Protein AF-A0A9X4PBG0-F1 (afdb_monomer_lite)

Secondary structure (DSSP, 8-state):
----------------------S---HHHHHHHHHHHHHTS----SSHHHHHHHHHHHHHHHHHHHHHHHHHHHHHTT-SS-HHHHHHHHHHHHHHHHHHHHHHHHHHHHHHHHHHHHHHHHHHHHHHHHHHH--SHHHHHHHHHHS-HHHHHHHHHHHTTT--SHHHHHHHHHHHHHHHHHHHHHHHHHHHHHHHTS-GGGGGG-TTHHHHHHS-S-HHHHHHHHHHHHHHHHHHHHHHHHHHHHHHHHHHHHHHHHHHHHHHHHHHSSSS--------------------------------------S-HHHHHHHHHHHHHT--TT-------

Radius of gyration: 52.55 Å; chains: 1; bounding box: 142×55×164 Å

pLDDT: mean 78.16, std 20.44, range [27.33, 98.38]

Sequence (337 aa):
MLWQGVKMNTHFELILNTESKVVACNILDFEYQADTYLAGLTQTFETDEDFIQAKEEIKTLQELESRTKQAIDNVLNGNKEITDLIETAKEIAERFRQARLSREKLVKNKEAEVKQAIIETVIAEIMDVRYKSCSENTISLALEMNIPKSSIAQRIQTASKNKRTLDGLQKAVNAEKTLILAEISQEIARLQSRLTLIPLSHKHLFNDEVRLIASQDDIEQIIAERVEAEKQRELEIKTKAEQEAREKAEREAQLKAEIEAKTNAQANTNAQAHAVTPEPQANQTAVQSENQSSEHHQPVFNFMLQIPFTGTVEQARAYFAPVKALNYQGIRLTKLN

Structure (mmCIF, N/CA/C/O backbone):
data_AF-A0A9X4PBG0-F1
#
_entry.id   AF-A0A9X4PBG0-F1
#
loop_
_atom_site.group_PDB
_atom_site.id
_atom_site.type_symbol
_atom_site.label_atom_id
_atom_site.label_alt_id
_atom_site.label_comp_id
_atom_site.label_asym_id
_atom_site.label_entity_id
_atom_site.label_seq_id
_atom_site.pdbx_PDB_ins_code
_atom_site.Cartn_x
_atom_site.Cartn_y
_atom_site.Cartn_z
_atom_site.occupancy
_atom_site.B_iso_or_equiv
_atom_site.auth_seq_id
_atom_site.auth_comp_id
_atom_site.auth_asym_id
_atom_site.auth_atom_id
_atom_site.pdbx_PDB_model_num
ATOM 1 N N . MET A 1 1 ? 101.331 22.559 -63.489 1.00 39.44 1 MET A N 1
ATOM 2 C CA . MET A 1 1 ? 100.509 23.590 -62.818 1.00 39.44 1 MET A CA 1
ATOM 3 C C . MET A 1 1 ? 99.174 22.938 -62.495 1.00 39.44 1 MET A C 1
ATOM 5 O O . MET A 1 1 ? 98.547 22.454 -63.419 1.00 39.44 1 MET A O 1
ATOM 9 N N . LEU A 1 2 ? 98.906 22.539 -61.251 1.00 44.47 2 LEU A N 1
ATOM 10 C CA . LEU A 1 2 ? 98.542 23.352 -60.080 1.00 44.47 2 LEU A CA 1
ATOM 11 C C . LEU A 1 2 ? 97.133 23.969 -60.174 1.00 44.47 2 LEU A C 1
ATOM 13 O O . LEU A 1 2 ? 96.906 24.830 -61.013 1.00 44.47 2 LEU A O 1
ATOM 17 N N . TRP A 1 3 ? 96.328 23.570 -59.173 1.00 43.16 3 TRP A N 1
ATOM 18 C CA . TRP A 1 3 ? 95.206 24.268 -58.520 1.00 43.16 3 TRP A CA 1
ATOM 19 C C . TRP A 1 3 ? 93.828 24.201 -59.192 1.00 43.16 3 TRP A C 1
ATOM 21 O O . TRP A 1 3 ? 93.713 24.389 -60.389 1.00 43.16 3 TRP A O 1
ATOM 31 N N . GLN A 1 4 ? 92.718 23.989 -58.483 1.00 44.06 4 GLN A N 1
ATOM 32 C CA . GLN A 1 4 ? 92.438 23.588 -57.098 1.00 44.06 4 GLN A CA 1
ATOM 33 C C . GLN A 1 4 ? 90.938 23.230 -57.033 1.00 44.06 4 GLN A C 1
ATOM 35 O O . GLN A 1 4 ? 90.171 23.662 -57.887 1.00 44.06 4 GLN A O 1
ATOM 40 N N . GLY A 1 5 ? 90.532 22.420 -56.053 1.00 48.97 5 GLY A N 1
ATOM 41 C CA . GLY A 1 5 ? 89.157 21.929 -55.925 1.00 48.97 5 GLY A CA 1
ATOM 42 C C . GLY A 1 5 ? 88.132 22.959 -55.447 1.00 48.97 5 GLY A C 1
ATOM 43 O O . GLY A 1 5 ? 88.444 24.128 -55.276 1.00 48.97 5 GLY A O 1
ATOM 44 N N . VAL A 1 6 ? 86.914 22.475 -55.186 1.00 42.81 6 VAL A N 1
ATOM 45 C CA . VAL A 1 6 ? 86.160 22.614 -53.923 1.00 42.81 6 VAL A CA 1
ATOM 46 C C . VAL A 1 6 ? 84.861 21.796 -54.044 1.00 42.81 6 VAL A C 1
ATOM 48 O O . VAL A 1 6 ? 84.307 21.605 -55.122 1.00 42.81 6 VAL A O 1
ATOM 51 N N . LYS A 1 7 ? 84.464 21.232 -52.902 1.00 44.28 7 LYS A N 1
ATOM 52 C CA . LYS A 1 7 ? 83.363 20.299 -52.637 1.00 44.28 7 LYS A CA 1
ATOM 53 C C . LYS A 1 7 ? 81.966 20.800 -53.042 1.00 44.28 7 LYS A C 1
ATOM 55 O O . LYS A 1 7 ? 81.649 21.964 -52.843 1.00 44.28 7 LYS A O 1
ATOM 60 N N . MET A 1 8 ? 81.154 19.824 -53.470 1.00 47.41 8 MET A N 1
ATOM 61 C CA . MET A 1 8 ? 79.719 19.583 -53.216 1.00 47.41 8 MET A CA 1
ATOM 62 C C . MET A 1 8 ? 78.844 20.760 -52.759 1.00 47.41 8 MET A C 1
ATOM 64 O O . MET A 1 8 ? 79.054 21.296 -51.676 1.00 47.41 8 MET A O 1
ATOM 68 N N . ASN A 1 9 ? 77.713 20.956 -53.446 1.00 38.31 9 ASN A N 1
ATOM 69 C CA . ASN A 1 9 ? 76.445 21.014 -52.719 1.00 38.31 9 ASN A CA 1
ATOM 70 C C . ASN A 1 9 ? 75.299 20.438 -53.560 1.00 38.31 9 ASN A C 1
ATOM 72 O O . ASN A 1 9 ? 74.795 21.053 -54.497 1.00 38.31 9 ASN A O 1
ATOM 76 N N . THR A 1 10 ? 74.921 19.211 -53.221 1.00 50.38 10 THR A N 1
ATOM 77 C CA . THR A 1 10 ? 73.699 18.553 -53.665 1.00 50.38 10 THR A CA 1
ATOM 78 C C . THR A 1 10 ? 72.533 19.234 -52.952 1.00 50.38 10 THR A C 1
ATOM 80 O O . THR A 1 10 ? 72.318 18.989 -51.772 1.00 50.38 10 THR A O 1
ATOM 83 N N . HIS A 1 11 ? 71.781 20.083 -53.643 1.00 37.44 11 HIS A N 1
ATOM 84 C CA . HIS A 1 11 ? 70.458 20.499 -53.180 1.00 37.44 11 HIS A CA 1
ATOM 85 C C . HIS A 1 11 ? 69.418 20.007 -54.183 1.00 37.44 11 HIS A C 1
ATOM 87 O O . HIS A 1 11 ? 69.009 20.723 -55.089 1.00 37.44 11 HIS A O 1
ATOM 93 N N . PHE A 1 12 ? 69.013 18.749 -54.015 1.00 33.72 12 PHE A N 1
ATOM 94 C CA . PHE A 1 12 ? 67.682 18.311 -54.413 1.00 33.72 12 PHE A CA 1
ATOM 95 C C . PHE A 1 12 ? 66.860 18.270 -53.126 1.00 33.72 12 PHE A C 1
ATOM 97 O O . PHE A 1 12 ? 67.004 17.342 -52.332 1.00 33.72 12 PHE A O 1
ATOM 104 N N . GLU A 1 13 ? 66.058 19.301 -52.872 1.00 40.44 13 GLU A N 1
ATOM 105 C CA . GLU A 1 13 ? 64.990 19.188 -51.881 1.00 40.44 13 GLU A CA 1
ATOM 106 C C . GLU A 1 13 ? 63.868 18.348 -52.490 1.00 40.44 13 GLU A C 1
ATOM 108 O O . GLU A 1 13 ? 63.279 18.706 -53.510 1.00 40.44 13 GLU A O 1
ATOM 113 N N . LEU A 1 14 ? 63.578 17.211 -51.863 1.00 35.47 14 LEU A N 1
ATOM 114 C CA . LEU A 1 14 ? 62.329 16.501 -52.079 1.00 35.47 14 LEU A CA 1
ATOM 115 C C . LEU A 1 14 ? 61.244 17.251 -51.300 1.00 35.47 14 LEU A C 1
ATOM 117 O O . LEU A 1 14 ? 61.092 17.057 -50.096 1.00 35.47 14 LEU A O 1
ATOM 121 N N . ILE A 1 15 ? 60.498 18.109 -51.991 1.00 47.69 15 ILE A N 1
ATOM 122 C CA . ILE A 1 15 ? 59.269 18.691 -51.450 1.00 47.69 15 ILE A CA 1
ATOM 123 C C . ILE A 1 15 ? 58.143 17.692 -51.721 1.00 47.69 15 ILE A C 1
ATOM 125 O O . ILE A 1 15 ? 57.687 17.543 -52.854 1.00 47.69 15 ILE A O 1
ATOM 129 N N . LEU A 1 16 ? 57.712 16.980 -50.680 1.00 34.16 16 LEU A N 1
ATOM 130 C CA . LEU A 1 16 ? 56.469 16.212 -50.698 1.00 34.16 16 LEU A CA 1
ATOM 131 C C . LEU A 1 16 ? 55.343 17.116 -50.195 1.00 34.16 16 LEU A C 1
ATOM 133 O O . LEU A 1 16 ? 55.194 17.298 -48.991 1.00 34.16 16 LEU A O 1
ATOM 137 N N . ASN A 1 17 ? 54.544 17.658 -51.116 1.00 38.97 17 ASN A N 1
ATOM 138 C CA . ASN A 1 17 ? 53.241 18.231 -50.785 1.00 38.97 17 ASN A CA 1
ATOM 139 C C . ASN A 1 17 ? 52.183 17.135 -50.919 1.00 38.97 17 ASN A C 1
ATOM 141 O O . ASN A 1 17 ? 51.912 16.655 -52.020 1.00 38.97 17 ASN A O 1
ATOM 145 N N . THR A 1 18 ? 51.584 16.737 -49.801 1.00 46.59 18 THR A N 1
ATOM 146 C CA . THR A 1 18 ? 50.382 15.901 -49.793 1.00 46.59 18 THR A CA 1
ATOM 147 C C . THR A 1 18 ? 49.172 16.803 -49.595 1.00 46.59 18 THR A C 1
ATOM 149 O O . THR A 1 18 ? 48.981 17.325 -48.503 1.00 46.59 18 THR A O 1
ATOM 152 N N . GLU A 1 19 ? 48.351 16.991 -50.631 1.00 48.62 19 GLU A N 1
ATOM 153 C CA . GLU A 1 19 ? 47.019 17.580 -50.460 1.00 48.62 19 GLU A CA 1
ATOM 154 C C . GLU A 1 19 ? 46.051 16.504 -49.973 1.00 48.62 19 GLU A C 1
ATOM 156 O O . GLU A 1 19 ? 45.614 15.616 -50.710 1.00 48.62 19 GLU A O 1
ATOM 161 N N . SER A 1 20 ? 45.703 16.600 -48.703 1.00 54.91 20 SER A N 1
ATOM 162 C CA . SER A 1 20 ? 44.749 15.723 -48.046 1.00 54.91 20 SER A CA 1
ATOM 163 C C . SER A 1 20 ? 43.343 16.262 -48.274 1.00 54.91 20 SER A C 1
ATOM 165 O O . SER A 1 20 ? 42.759 16.927 -47.423 1.00 54.91 20 SER A O 1
ATOM 167 N N . LYS A 1 21 ? 42.804 16.045 -49.474 1.00 53.34 21 LYS A N 1
ATOM 168 C CA . LYS A 1 21 ? 41.500 16.592 -49.857 1.00 53.34 21 LYS A CA 1
ATOM 169 C C . LYS A 1 21 ? 40.364 15.816 -49.186 1.00 53.34 21 LYS A C 1
ATOM 171 O O . LYS A 1 21 ? 40.208 14.616 -49.407 1.00 53.34 21 LYS A O 1
ATOM 176 N N . VAL A 1 22 ? 39.521 16.512 -48.424 1.00 55.97 22 VAL A N 1
ATOM 177 C CA . VAL A 1 22 ? 38.227 15.982 -47.970 1.00 55.97 22 VAL A CA 1
ATOM 178 C C . VAL A 1 22 ? 37.377 15.679 -49.208 1.00 55.97 22 VAL A C 1
ATOM 180 O O . VAL A 1 22 ? 36.972 16.587 -49.931 1.00 55.97 22 VAL A O 1
ATOM 183 N N . VAL A 1 23 ? 37.156 14.393 -49.491 1.00 57.81 23 VAL A N 1
ATOM 184 C CA . VAL A 1 23 ? 36.468 13.938 -50.714 1.00 57.81 23 VAL A CA 1
ATOM 185 C C . VAL A 1 23 ? 34.966 14.264 -50.672 1.00 57.81 23 VAL A C 1
ATOM 187 O O . VAL A 1 23 ? 34.388 14.584 -51.706 1.00 57.81 23 VAL A O 1
ATOM 190 N N . ALA A 1 24 ? 34.352 14.242 -49.483 1.00 59.31 24 ALA A N 1
ATOM 191 C CA . ALA A 1 24 ? 32.994 14.721 -49.208 1.00 59.31 24 ALA A CA 1
ATOM 192 C C . ALA A 1 24 ? 32.823 14.977 -47.696 1.00 59.31 24 ALA A C 1
ATOM 194 O O . ALA A 1 24 ? 33.337 14.204 -46.888 1.00 59.31 24 ALA A O 1
ATOM 195 N N . CYS A 1 25 ? 32.103 16.036 -47.309 1.00 65.38 25 CYS A N 1
ATOM 196 C CA . CYS A 1 25 ? 31.760 16.347 -45.917 1.00 65.38 25 CYS A CA 1
ATOM 197 C C . CYS A 1 25 ? 30.301 16.807 -45.841 1.00 65.38 25 CYS A C 1
ATOM 199 O O . CYS A 1 25 ? 29.945 17.810 -46.452 1.00 65.38 25 CYS A O 1
ATOM 201 N N . ASN A 1 26 ? 29.467 16.071 -45.105 1.00 77.88 26 ASN A N 1
ATOM 202 C CA . ASN A 1 26 ? 28.046 16.370 -44.891 1.00 77.88 26 ASN A CA 1
ATOM 203 C C . ASN A 1 26 ? 27.756 16.792 -43.439 1.00 77.88 26 ASN A C 1
ATOM 205 O O . ASN A 1 26 ? 26.654 16.576 -42.941 1.00 77.88 26 ASN A O 1
ATOM 209 N N . ILE A 1 27 ? 28.751 17.340 -42.734 1.00 71.75 27 ILE A N 1
ATOM 210 C CA . ILE A 1 27 ? 28.670 17.557 -41.283 1.00 71.75 27 ILE A CA 1
ATOM 211 C C . ILE A 1 27 ? 27.533 18.504 -40.877 1.00 71.75 27 ILE A C 1
ATOM 213 O O . ILE A 1 27 ? 26.889 18.251 -39.869 1.00 71.75 27 ILE A O 1
ATOM 217 N N . LEU A 1 28 ? 27.221 19.514 -41.699 1.00 72.31 28 LEU A N 1
ATOM 218 C CA . LEU A 1 28 ? 26.114 20.449 -41.458 1.00 72.31 28 LEU A CA 1
ATOM 219 C C . LEU A 1 28 ? 24.740 19.774 -41.598 1.00 72.31 28 LEU A C 1
ATOM 221 O O . LEU A 1 28 ? 23.854 19.986 -40.775 1.00 72.31 28 LEU A O 1
ATOM 225 N N . ASP A 1 29 ? 24.568 18.913 -42.606 1.00 72.69 29 ASP A N 1
ATOM 226 C CA . ASP A 1 29 ? 23.327 18.148 -42.780 1.00 72.69 29 ASP A CA 1
ATOM 227 C C . ASP A 1 29 ? 23.153 17.120 -41.656 1.00 72.69 29 ASP A C 1
ATOM 229 O O . ASP A 1 29 ? 22.041 16.883 -41.184 1.00 72.69 29 ASP A O 1
ATOM 233 N N . PHE A 1 30 ? 24.257 16.507 -41.219 1.00 73.06 30 PHE A N 1
ATOM 234 C CA . PHE A 1 30 ? 24.266 15.576 -40.095 1.00 73.06 30 PHE A CA 1
ATOM 235 C C . PHE A 1 30 ? 23.944 16.280 -38.772 1.00 73.06 30 PHE A C 1
ATOM 237 O O . PHE A 1 30 ? 23.157 15.754 -37.989 1.00 73.06 30 PHE A O 1
ATOM 244 N N . GLU A 1 31 ? 24.490 17.476 -38.547 1.00 72.06 31 GLU A N 1
ATOM 245 C CA . GLU A 1 31 ? 24.169 18.319 -37.394 1.00 72.06 31 GLU A CA 1
ATOM 246 C C . GLU A 1 31 ? 22.682 18.693 -37.375 1.00 72.06 31 GLU A C 1
ATOM 248 O O . GLU A 1 31 ? 22.003 18.461 -36.378 1.00 72.06 31 GLU A O 1
ATOM 253 N N . TYR A 1 32 ? 22.128 19.160 -38.498 1.00 76.38 32 TYR A N 1
ATOM 254 C CA . TYR A 1 32 ? 20.701 19.474 -38.597 1.00 76.38 32 TYR A CA 1
ATOM 255 C C . TYR A 1 32 ? 19.803 18.259 -38.305 1.00 76.38 32 TYR A C 1
ATOM 257 O O . TYR A 1 32 ? 18.791 18.363 -37.602 1.00 76.38 32 TYR A O 1
ATOM 265 N N . GLN A 1 33 ? 20.170 17.084 -38.824 1.00 73.69 33 GLN A N 1
ATOM 266 C CA . GLN A 1 33 ? 19.446 15.839 -38.556 1.00 73.69 33 GLN A CA 1
ATOM 267 C C . GLN A 1 33 ? 19.555 15.419 -37.087 1.00 73.69 33 GLN A C 1
ATOM 269 O O . GLN A 1 33 ? 18.557 14.987 -36.505 1.00 73.69 33 GLN A O 1
ATOM 274 N N . ALA A 1 34 ? 20.734 15.570 -36.478 1.00 72.88 34 ALA A N 1
ATOM 275 C CA . ALA A 1 34 ? 20.946 15.305 -35.061 1.00 72.88 34 ALA A CA 1
ATOM 276 C C . ALA A 1 34 ? 20.055 16.207 -34.198 1.00 72.88 34 ALA A C 1
ATOM 278 O O . ALA A 1 34 ? 19.352 15.712 -33.318 1.00 72.88 34 ALA A O 1
ATOM 279 N N . ASP A 1 35 ? 20.016 17.503 -34.497 1.00 76.88 35 ASP A N 1
ATOM 280 C CA . ASP A 1 35 ? 19.209 18.491 -33.778 1.00 76.88 35 ASP A CA 1
ATOM 281 C C . ASP A 1 35 ? 17.718 18.187 -33.880 1.00 76.88 35 ASP A C 1
ATOM 283 O O . ASP A 1 35 ? 17.004 18.180 -32.876 1.00 76.88 35 ASP A O 1
ATOM 287 N N . THR A 1 36 ? 17.262 17.864 -35.090 1.00 79.56 36 THR A N 1
ATOM 288 C CA . THR A 1 36 ? 15.868 17.498 -35.355 1.00 79.56 36 THR A CA 1
ATOM 289 C C . THR A 1 36 ? 15.472 16.235 -34.589 1.00 79.56 36 THR A C 1
ATOM 291 O O . THR A 1 36 ? 14.411 16.195 -33.968 1.00 79.56 36 THR A O 1
ATOM 294 N N . TYR A 1 37 ? 16.331 15.211 -34.584 1.00 81.69 37 TYR A N 1
ATOM 295 C CA . TYR A 1 37 ? 16.080 13.974 -33.847 1.00 81.69 37 TYR A CA 1
ATOM 296 C C . TYR A 1 37 ? 16.039 14.209 -32.332 1.00 81.69 37 TYR A C 1
ATOM 298 O O . TYR A 1 37 ? 15.127 13.737 -31.657 1.00 81.69 37 TYR A O 1
ATOM 306 N N . LEU A 1 38 ? 16.988 14.983 -31.796 1.00 81.00 38 LEU A N 1
ATOM 307 C CA . LEU A 1 38 ? 17.032 15.329 -30.374 1.00 81.00 38 LEU A CA 1
ATOM 308 C C . LEU A 1 38 ? 15.799 16.130 -29.931 1.00 81.00 38 LEU A C 1
ATOM 310 O O . LEU A 1 38 ? 15.307 15.923 -28.822 1.00 81.00 38 LEU A O 1
ATOM 314 N N . ALA A 1 39 ? 15.278 17.010 -30.790 1.00 83.81 39 ALA A N 1
ATOM 315 C CA . ALA A 1 39 ? 14.048 17.753 -30.531 1.00 83.81 39 ALA A CA 1
ATOM 316 C C . ALA A 1 39 ? 12.788 16.866 -30.563 1.00 83.81 39 ALA A C 1
ATOM 318 O O . ALA A 1 39 ? 11.805 17.178 -29.893 1.00 83.81 39 ALA A O 1
ATOM 319 N N . GLY A 1 40 ? 12.817 15.766 -31.321 1.00 82.69 40 GLY A N 1
ATOM 320 C CA . GLY A 1 40 ? 11.699 14.834 -31.492 1.00 82.69 40 GLY A CA 1
ATOM 321 C C . GLY A 1 40 ? 11.596 13.721 -30.445 1.00 82.69 40 GLY A C 1
ATOM 322 O O . GLY A 1 40 ? 10.705 12.884 -30.562 1.00 82.69 40 GLY A O 1
ATOM 323 N N . LEU A 1 41 ? 12.484 13.681 -29.445 1.00 85.69 41 LEU A N 1
ATOM 324 C CA . LEU A 1 41 ? 12.476 12.642 -28.409 1.00 85.69 41 LEU A CA 1
ATOM 325 C C . LEU A 1 41 ? 11.184 12.672 -27.579 1.00 85.69 41 LEU A C 1
ATOM 327 O O . LEU A 1 41 ? 10.712 13.746 -27.192 1.00 85.69 41 LEU A O 1
ATOM 331 N N . THR A 1 42 ? 10.665 11.491 -27.230 1.00 84.19 42 THR A N 1
ATOM 332 C CA . THR A 1 42 ? 9.406 11.325 -26.491 1.00 84.19 42 THR A CA 1
ATOM 333 C C . THR A 1 42 ? 9.388 12.134 -25.191 1.00 84.19 42 THR A C 1
ATOM 335 O O . THR A 1 42 ? 10.282 12.020 -24.356 1.00 84.19 42 THR A O 1
ATOM 338 N N . GLN A 1 43 ? 8.352 12.938 -24.969 1.00 86.19 43 GLN A N 1
ATOM 339 C CA . GLN A 1 43 ? 8.198 13.727 -23.735 1.00 86.19 43 GLN A CA 1
ATOM 340 C C . GLN A 1 43 ? 7.151 13.139 -22.778 1.00 86.19 43 GLN A C 1
ATOM 342 O O . GLN A 1 43 ? 7.093 13.531 -21.613 1.00 86.19 43 GLN A O 1
ATOM 347 N N . THR A 1 44 ? 6.341 12.197 -23.259 1.00 85.00 44 THR A N 1
ATOM 348 C CA . THR A 1 44 ? 5.286 11.513 -22.506 1.00 85.00 44 THR A CA 1
ATOM 349 C C . THR A 1 44 ? 5.820 10.242 -21.854 1.00 85.00 44 THR A C 1
ATOM 351 O O . THR A 1 44 ? 6.681 9.565 -22.403 1.00 85.00 44 THR A O 1
ATOM 354 N N . PHE A 1 45 ? 5.345 9.939 -20.647 1.00 88.38 45 PHE A N 1
ATOM 355 C CA . PHE A 1 45 ? 5.803 8.799 -19.846 1.00 88.38 45 PHE A CA 1
ATOM 356 C C . PHE A 1 45 ? 4.646 8.233 -19.026 1.00 88.38 45 PHE A C 1
ATOM 358 O O . PHE A 1 45 ? 4.703 8.206 -17.798 1.00 88.38 45 PHE A O 1
ATOM 365 N N . GLU A 1 46 ? 3.563 7.849 -19.692 1.00 85.06 46 GLU A N 1
ATOM 366 C CA . GLU A 1 46 ? 2.335 7.414 -19.017 1.00 85.06 46 GLU A CA 1
ATOM 367 C C . GLU A 1 46 ? 2.092 5.917 -19.200 1.00 85.06 46 GLU A C 1
ATOM 369 O O . GLU A 1 46 ? 1.610 5.238 -18.293 1.00 85.06 46 GLU A O 1
ATOM 374 N N . THR A 1 47 ? 2.466 5.389 -20.361 1.00 87.62 47 THR A N 1
ATOM 375 C CA . THR A 1 47 ? 2.159 4.027 -20.788 1.00 87.62 47 THR A CA 1
ATOM 376 C C . THR A 1 47 ? 3.406 3.157 -20.867 1.00 87.62 47 THR A C 1
ATOM 378 O O . THR A 1 47 ? 4.528 3.641 -21.009 1.00 87.62 47 THR A O 1
ATOM 381 N N . ASP A 1 48 ? 3.215 1.835 -20.824 1.00 85.94 48 ASP A N 1
ATOM 382 C CA . ASP A 1 48 ? 4.302 0.884 -21.082 1.00 85.94 48 ASP A CA 1
ATOM 383 C C . ASP A 1 48 ? 4.945 1.115 -22.467 1.00 85.94 48 ASP A C 1
ATOM 385 O O . ASP A 1 48 ? 6.158 0.958 -22.609 1.00 85.94 48 ASP A O 1
ATOM 389 N N . GLU A 1 49 ? 4.160 1.540 -23.464 1.00 87.19 49 GLU A N 1
ATOM 390 C CA . GLU A 1 49 ? 4.636 1.872 -24.814 1.00 87.19 49 GLU A CA 1
ATOM 391 C C . GLU A 1 49 ? 5.577 3.085 -24.810 1.00 87.19 49 GLU A C 1
ATOM 393 O O . GLU A 1 49 ? 6.655 3.005 -25.402 1.00 87.19 49 GLU A O 1
ATOM 398 N N . ASP A 1 50 ? 5.254 4.146 -24.059 1.00 87.25 50 ASP A N 1
ATOM 399 C CA . ASP A 1 50 ? 6.130 5.320 -23.902 1.00 87.25 50 ASP A CA 1
ATOM 400 C C . ASP A 1 50 ? 7.510 4.921 -23.348 1.00 87.25 50 ASP A C 1
ATOM 402 O O . ASP A 1 50 ? 8.557 5.373 -23.823 1.00 87.25 50 ASP A O 1
ATOM 406 N N . PHE A 1 51 ? 7.538 4.035 -22.344 1.00 86.69 51 PHE A N 1
ATOM 407 C CA . PHE A 1 51 ? 8.788 3.562 -21.741 1.00 86.69 51 PHE A CA 1
ATOM 408 C C . PHE A 1 51 ? 9.577 2.630 -22.662 1.00 86.69 51 PHE A C 1
ATOM 410 O O . PHE A 1 51 ? 10.811 2.623 -22.600 1.00 86.69 51 PHE A O 1
ATOM 417 N N . ILE A 1 52 ? 8.899 1.834 -23.493 1.00 88.19 52 ILE A N 1
ATOM 418 C CA . ILE A 1 52 ? 9.547 1.013 -24.523 1.00 88.19 52 ILE A CA 1
ATOM 419 C C . ILE A 1 52 ? 10.205 1.928 -25.556 1.00 88.19 52 ILE A C 1
ATOM 421 O O . ILE A 1 52 ? 11.413 1.809 -25.774 1.00 88.19 52 ILE A O 1
ATOM 425 N N . GLN A 1 53 ? 9.462 2.897 -26.095 1.00 86.06 53 GLN A N 1
ATOM 426 C CA . GLN A 1 53 ? 9.973 3.856 -27.072 1.00 86.06 53 GLN A CA 1
ATOM 427 C C . GLN A 1 53 ? 11.170 4.636 -26.514 1.00 86.06 53 GLN A C 1
ATOM 429 O O . GLN A 1 53 ? 12.224 4.703 -27.143 1.00 86.06 53 GLN A O 1
ATOM 434 N N . ALA A 1 54 ? 11.077 5.149 -25.285 1.00 86.12 54 ALA A N 1
ATOM 435 C CA . ALA A 1 54 ? 12.179 5.884 -24.670 1.00 86.12 54 ALA A CA 1
ATOM 436 C C . ALA A 1 54 ? 13.444 5.026 -24.451 1.00 86.12 54 ALA A C 1
ATOM 438 O O . ALA A 1 54 ? 14.565 5.540 -24.504 1.00 86.12 54 ALA A O 1
ATOM 439 N N . LYS A 1 55 ? 13.299 3.712 -24.221 1.00 88.12 55 LYS A N 1
ATOM 440 C CA . LYS A 1 55 ? 14.433 2.771 -24.130 1.00 88.12 55 LYS A CA 1
ATOM 441 C C . LYS A 1 55 ? 15.062 2.505 -25.501 1.00 88.12 55 LYS A C 1
ATOM 443 O O . LYS A 1 55 ? 16.287 2.399 -25.593 1.00 88.12 55 LYS A O 1
ATOM 448 N N . GLU A 1 56 ? 14.261 2.442 -26.559 1.00 87.56 56 GLU A N 1
ATOM 449 C CA . GLU A 1 56 ? 14.751 2.344 -27.940 1.00 87.56 56 GLU A CA 1
ATOM 450 C C . GLU A 1 56 ? 15.490 3.615 -28.379 1.00 87.56 56 GLU A C 1
ATOM 452 O O . GLU A 1 56 ? 16.552 3.534 -29.003 1.00 87.56 56 GLU A O 1
ATOM 457 N N . GLU A 1 57 ? 15.005 4.791 -27.979 1.00 85.06 57 GLU A N 1
ATOM 458 C CA . GLU A 1 57 ? 15.688 6.067 -28.212 1.00 85.06 57 GLU A CA 1
ATOM 459 C C . GLU A 1 57 ? 17.066 6.111 -27.540 1.00 85.06 57 GLU A C 1
ATOM 461 O O . GLU A 1 57 ? 18.031 6.540 -28.169 1.00 85.06 57 GLU A O 1
ATOM 466 N N . ILE A 1 58 ? 17.191 5.635 -26.292 1.00 87.81 58 ILE A N 1
ATOM 467 C CA . ILE A 1 58 ? 18.485 5.533 -25.587 1.00 87.81 58 ILE A CA 1
ATOM 468 C C . ILE A 1 58 ? 19.463 4.660 -26.379 1.00 87.81 58 ILE A C 1
ATOM 470 O O . ILE A 1 58 ? 20.622 5.043 -26.560 1.00 87.81 58 ILE A O 1
ATOM 474 N N . LYS A 1 59 ? 19.000 3.507 -26.877 1.00 86.75 59 LYS A N 1
ATOM 475 C CA . LYS A 1 59 ? 19.816 2.607 -27.701 1.00 86.75 59 LYS A CA 1
ATOM 476 C C . LYS A 1 59 ? 20.252 3.290 -29.000 1.00 86.75 59 LYS A C 1
ATOM 478 O O . LYS A 1 59 ? 21.427 3.242 -29.351 1.00 86.75 59 LYS A O 1
ATOM 483 N N . THR A 1 60 ? 19.334 3.980 -29.668 1.00 81.62 60 THR A N 1
ATOM 484 C CA . THR A 1 60 ? 19.623 4.724 -30.901 1.00 81.62 60 THR A CA 1
ATOM 485 C C . THR A 1 60 ? 20.637 5.844 -30.651 1.00 81.62 60 THR A C 1
ATOM 487 O O . THR A 1 60 ? 21.597 5.985 -31.403 1.00 81.62 60 THR A O 1
ATOM 490 N N . LEU A 1 61 ? 20.500 6.597 -29.552 1.00 81.44 61 LEU A N 1
ATOM 491 C CA . LEU A 1 61 ? 21.473 7.618 -29.143 1.00 81.44 61 LEU A CA 1
ATOM 492 C C . LEU A 1 61 ? 22.855 7.014 -28.866 1.00 81.44 61 LEU A C 1
ATOM 494 O O . LEU A 1 61 ? 23.862 7.609 -29.239 1.00 81.44 61 LEU A O 1
ATOM 498 N N . GLN A 1 62 ? 22.919 5.828 -28.255 1.00 83.62 62 GLN A N 1
ATOM 499 C CA . GLN A 1 62 ? 24.175 5.111 -28.028 1.00 83.62 62 GLN A CA 1
ATOM 500 C C . GLN A 1 62 ? 24.840 4.681 -29.345 1.00 83.62 62 GLN A C 1
ATOM 502 O O . GLN A 1 62 ? 26.055 4.819 -29.504 1.00 83.62 62 GLN A O 1
ATOM 507 N N . GLU A 1 63 ? 24.059 4.175 -30.301 1.00 78.81 63 GLU A N 1
ATOM 508 C CA . GLU A 1 63 ? 24.552 3.810 -31.631 1.00 78.81 63 GLU A CA 1
ATOM 509 C C . GLU A 1 63 ? 25.048 5.041 -32.405 1.00 78.81 63 GLU A C 1
ATOM 511 O O . GLU A 1 63 ? 26.132 4.995 -32.991 1.00 78.81 63 GLU A O 1
ATOM 516 N N . LEU A 1 64 ? 24.311 6.158 -32.365 1.00 78.12 64 LEU A N 1
ATOM 517 C CA . LEU A 1 64 ? 24.720 7.428 -32.976 1.00 78.12 64 LEU A CA 1
ATOM 518 C C . LEU A 1 64 ? 25.997 7.986 -32.332 1.00 78.12 64 LEU A C 1
ATOM 520 O O . LEU A 1 64 ? 26.928 8.359 -33.049 1.00 78.12 64 LEU A O 1
ATOM 524 N N . GLU A 1 65 ? 26.088 7.976 -30.998 1.00 79.50 65 GLU A N 1
ATOM 525 C CA . GLU A 1 65 ? 27.292 8.357 -30.245 1.00 79.50 65 GLU A CA 1
ATOM 526 C C . GLU A 1 65 ? 28.506 7.529 -30.706 1.00 79.50 65 GLU A C 1
ATOM 528 O O . GLU A 1 65 ? 29.550 8.086 -31.054 1.00 79.50 65 GLU A O 1
ATOM 533 N N . SER A 1 66 ? 28.369 6.199 -30.764 1.00 77.62 66 SER A N 1
ATOM 534 C CA . SER A 1 66 ? 29.450 5.298 -31.178 1.00 77.62 66 SER A CA 1
ATOM 535 C C . SER A 1 66 ? 29.855 5.500 -32.637 1.00 77.62 66 SER A C 1
ATOM 537 O O . SER A 1 66 ? 31.047 5.518 -32.938 1.00 77.62 66 SER A O 1
ATOM 539 N N . ARG A 1 67 ? 28.890 5.655 -33.551 1.00 74.25 67 ARG A N 1
ATOM 540 C CA . ARG A 1 67 ? 29.166 5.882 -34.980 1.00 74.25 67 ARG A CA 1
ATOM 541 C C . ARG A 1 67 ? 29.892 7.203 -35.205 1.00 74.25 67 ARG A C 1
ATOM 543 O O . ARG A 1 67 ? 30.819 7.252 -36.007 1.00 74.25 67 ARG A O 1
ATOM 550 N N . THR A 1 68 ? 29.506 8.246 -34.472 1.00 77.75 68 THR A N 1
ATOM 551 C CA . THR A 1 68 ? 30.149 9.564 -34.557 1.00 77.75 68 THR A CA 1
ATOM 552 C C . THR A 1 68 ? 31.589 9.489 -34.048 1.00 77.75 68 THR A C 1
ATOM 554 O O . THR A 1 68 ? 32.502 9.955 -34.722 1.00 77.75 68 THR A O 1
ATOM 557 N N . LYS A 1 69 ? 31.828 8.801 -32.922 1.00 78.38 69 LYS A N 1
ATOM 558 C CA . LYS A 1 69 ? 33.183 8.548 -32.399 1.00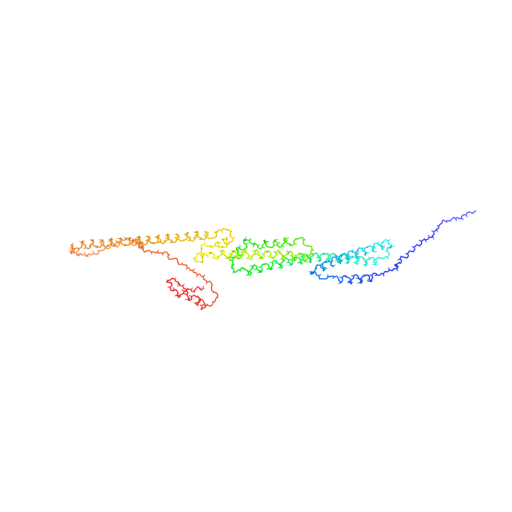 78.38 69 LYS A CA 1
ATOM 559 C C . LYS A 1 69 ? 34.063 7.769 -33.376 1.00 78.38 69 LYS A C 1
ATOM 561 O O . LYS A 1 69 ? 35.183 8.182 -33.642 1.00 78.38 69 LYS A O 1
ATOM 566 N N . GLN A 1 70 ? 33.536 6.703 -33.976 1.00 74.25 70 GLN A N 1
ATOM 567 C CA . GLN A 1 70 ? 34.266 5.943 -34.996 1.00 74.25 70 GLN A CA 1
ATOM 568 C C . GLN A 1 70 ? 34.608 6.800 -36.222 1.00 74.25 70 GLN A C 1
ATOM 570 O O . GLN A 1 70 ? 35.705 6.686 -36.765 1.00 74.25 70 GLN A O 1
ATOM 575 N N . ALA A 1 71 ? 33.696 7.677 -36.658 1.00 75.06 71 ALA A N 1
ATOM 576 C CA . ALA A 1 71 ? 33.969 8.605 -37.752 1.00 75.06 71 ALA A CA 1
ATOM 577 C C . ALA A 1 71 ? 35.104 9.586 -37.400 1.00 75.06 71 ALA A C 1
ATOM 579 O O . ALA A 1 71 ? 35.983 9.807 -38.231 1.00 75.06 71 ALA A O 1
ATOM 580 N N . ILE A 1 72 ? 35.135 10.103 -36.166 1.00 74.75 72 ILE A N 1
ATOM 581 C CA . ILE A 1 72 ? 36.231 10.945 -35.655 1.00 74.75 72 ILE A CA 1
ATOM 582 C C . ILE A 1 72 ? 37.565 10.185 -35.686 1.00 74.75 72 ILE A C 1
ATOM 584 O O . ILE A 1 72 ? 38.549 10.699 -36.220 1.00 74.75 72 ILE A O 1
ATOM 588 N N . ASP A 1 73 ? 37.597 8.952 -35.171 1.00 75.19 73 ASP A N 1
ATOM 589 C CA . ASP A 1 73 ? 38.810 8.123 -35.129 1.00 75.19 73 ASP A CA 1
ATOM 590 C C . ASP A 1 73 ? 39.352 7.819 -36.537 1.00 75.19 73 ASP A C 1
ATOM 592 O O . ASP A 1 73 ? 40.562 7.856 -36.774 1.00 75.19 73 ASP A O 1
ATOM 596 N N . ASN A 1 74 ? 38.463 7.571 -37.504 1.00 71.19 74 ASN A N 1
ATOM 597 C CA . ASN A 1 74 ? 38.841 7.332 -38.899 1.00 71.19 74 ASN A CA 1
ATOM 598 C C . ASN A 1 74 ? 39.504 8.560 -39.546 1.00 71.19 74 ASN A C 1
ATOM 600 O O . ASN A 1 74 ? 40.455 8.405 -40.312 1.00 71.19 74 ASN A O 1
ATOM 604 N N . VAL A 1 75 ? 39.038 9.774 -39.226 1.00 69.81 75 VAL A N 1
ATOM 605 C CA . VAL A 1 75 ? 39.641 11.024 -39.722 1.00 69.81 75 VAL A CA 1
ATOM 606 C C . VAL A 1 75 ? 40.985 11.292 -39.036 1.00 69.81 75 VAL A C 1
ATOM 608 O O . VAL A 1 75 ? 41.955 11.620 -39.720 1.00 69.81 75 VAL A O 1
ATOM 611 N N . LEU A 1 76 ? 41.085 11.074 -37.718 1.00 69.25 76 LEU A N 1
ATOM 612 C CA . LEU A 1 76 ? 42.333 11.229 -36.952 1.00 69.25 76 LEU A CA 1
ATOM 613 C C . LEU A 1 76 ? 43.464 10.319 -37.458 1.00 69.25 76 LEU A C 1
ATOM 615 O O . LEU A 1 76 ? 44.619 10.743 -37.506 1.00 69.25 76 LEU A O 1
ATOM 619 N N . ASN A 1 77 ? 43.135 9.092 -37.869 1.00 66.25 77 ASN A N 1
ATOM 620 C CA . ASN A 1 77 ? 44.090 8.150 -38.464 1.00 66.25 77 ASN A CA 1
ATOM 621 C C . ASN A 1 77 ? 44.424 8.470 -39.936 1.00 66.25 77 ASN A C 1
ATOM 623 O O . ASN A 1 77 ? 45.388 7.927 -40.475 1.00 66.25 77 ASN A O 1
ATOM 627 N N . GLY A 1 78 ? 43.629 9.329 -40.587 1.00 60.31 78 GLY A N 1
ATOM 628 C CA . GLY A 1 78 ? 43.687 9.615 -42.020 1.00 60.31 78 GLY A CA 1
ATOM 629 C C . GLY A 1 78 ? 44.389 10.918 -42.411 1.00 60.31 78 GLY A C 1
ATOM 630 O O . GLY A 1 78 ? 44.936 10.961 -43.511 1.00 60.31 78 GLY A O 1
ATOM 631 N N . ASN A 1 79 ? 44.391 11.971 -41.572 1.00 58.12 79 ASN A N 1
ATOM 632 C CA . ASN A 1 79 ? 45.192 13.193 -41.775 1.00 58.12 79 ASN A CA 1
ATOM 633 C C . ASN A 1 79 ? 45.096 14.224 -40.631 1.00 58.12 79 ASN A C 1
ATOM 635 O O . ASN A 1 79 ? 44.063 14.343 -39.982 1.00 58.12 79 ASN A O 1
ATOM 639 N N . LYS A 1 80 ? 46.150 15.036 -40.436 1.00 55.97 80 LYS A N 1
ATOM 640 C CA . LYS A 1 80 ? 46.248 16.049 -39.358 1.00 55.97 80 LYS A CA 1
ATOM 641 C C . LYS A 1 80 ? 45.707 17.446 -39.702 1.00 55.97 80 LYS A C 1
ATOM 643 O O . LYS A 1 80 ? 45.602 18.270 -38.802 1.00 55.97 80 LYS A O 1
ATOM 648 N N . GLU A 1 81 ? 45.362 17.731 -40.956 1.00 56.75 81 GLU A N 1
ATOM 649 C CA . GLU A 1 81 ? 45.001 19.092 -41.406 1.00 56.75 81 GLU A CA 1
ATOM 650 C C . GLU A 1 81 ? 43.501 19.434 -41.293 1.00 56.75 81 GLU A C 1
ATOM 652 O O . GLU A 1 81 ? 43.035 20.406 -41.877 1.00 56.75 81 GLU A O 1
ATOM 657 N N . ILE A 1 82 ? 42.718 18.646 -40.548 1.00 66.56 82 ILE A N 1
ATOM 658 C CA . ILE A 1 82 ? 41.243 18.720 -40.543 1.00 66.56 82 ILE A CA 1
ATOM 659 C C . ILE A 1 82 ? 40.693 19.020 -39.126 1.00 66.56 82 ILE A C 1
ATOM 661 O O . ILE A 1 82 ? 39.656 18.512 -38.703 1.00 66.56 82 ILE A O 1
ATOM 665 N N . THR A 1 83 ? 41.407 19.848 -38.359 1.00 69.88 83 THR A N 1
ATOM 666 C CA . THR A 1 83 ? 41.116 20.128 -36.938 1.00 69.88 83 THR A CA 1
ATOM 667 C C . THR A 1 83 ? 39.685 20.612 -36.690 1.00 69.88 83 THR A C 1
ATOM 669 O O . THR A 1 83 ? 39.030 20.089 -35.792 1.00 69.88 83 THR A O 1
ATOM 672 N N . ASP A 1 84 ? 39.175 21.541 -37.503 1.00 69.06 84 ASP A N 1
ATOM 673 C CA . ASP A 1 84 ? 37.853 22.145 -37.281 1.00 69.06 84 ASP A CA 1
ATOM 674 C C . ASP A 1 84 ? 36.713 21.129 -37.460 1.00 69.06 84 ASP A C 1
ATOM 676 O O . ASP A 1 84 ? 35.826 21.040 -36.617 1.00 69.06 84 ASP A O 1
ATOM 680 N N . LEU A 1 85 ? 36.767 20.285 -38.501 1.00 69.25 85 LEU A N 1
ATOM 681 C CA . LEU A 1 85 ? 35.751 19.242 -38.716 1.00 69.25 85 LEU A CA 1
ATOM 682 C C . LEU A 1 85 ? 35.791 18.168 -37.619 1.00 69.25 85 LEU A C 1
ATOM 684 O O . LEU A 1 85 ? 34.748 17.636 -37.239 1.00 69.25 85 LEU A O 1
ATOM 688 N N . ILE A 1 86 ? 36.986 17.845 -37.110 1.00 73.06 86 ILE A N 1
ATOM 689 C CA . ILE A 1 86 ? 37.147 16.925 -35.978 1.00 73.06 86 ILE A CA 1
ATOM 690 C C . ILE A 1 86 ? 36.507 17.518 -34.721 1.00 73.06 86 ILE A C 1
ATOM 692 O O . ILE A 1 86 ? 35.849 16.789 -33.979 1.00 73.06 86 ILE A O 1
ATOM 696 N N . GLU A 1 87 ? 36.690 18.813 -34.473 1.00 78.50 87 GLU A N 1
ATOM 697 C CA . GLU A 1 87 ? 36.128 19.465 -33.294 1.00 78.50 87 GLU A CA 1
ATOM 698 C C . GLU A 1 87 ? 34.598 19.536 -33.366 1.00 78.50 87 GLU A C 1
ATOM 700 O O . GLU A 1 87 ? 33.939 19.077 -32.435 1.00 78.50 87 GLU A O 1
ATOM 705 N N . THR A 1 88 ? 34.019 19.932 -34.508 1.00 74.44 88 THR A N 1
ATOM 706 C CA . THR A 1 88 ? 32.557 19.889 -34.714 1.00 74.44 88 THR A CA 1
ATOM 707 C C . THR A 1 88 ? 31.997 18.476 -34.521 1.00 74.44 88 THR A C 1
ATOM 709 O O . THR A 1 88 ? 30.976 18.277 -33.862 1.00 74.44 88 THR A O 1
ATOM 712 N N . ALA A 1 89 ? 32.678 17.447 -35.035 1.00 72.69 89 ALA A N 1
ATOM 713 C CA . ALA A 1 89 ? 32.237 16.067 -34.848 1.00 72.69 89 ALA A CA 1
ATOM 714 C C . ALA A 1 89 ? 32.303 15.625 -33.371 1.00 72.69 89 ALA A C 1
ATOM 716 O O . ALA A 1 89 ? 31.401 14.922 -32.903 1.00 72.69 89 ALA A O 1
ATOM 717 N N . LYS A 1 90 ? 33.328 16.043 -32.612 1.00 79.88 90 LYS A N 1
ATOM 718 C CA . LYS A 1 90 ? 33.413 15.789 -31.161 1.00 79.88 90 LYS A CA 1
ATOM 719 C C . LYS A 1 90 ? 32.305 16.494 -30.392 1.00 79.88 90 LYS A C 1
ATOM 721 O O . LYS A 1 90 ? 31.739 15.883 -29.489 1.00 79.88 90 LYS A O 1
ATOM 726 N N . GLU A 1 91 ? 31.984 17.735 -30.746 1.00 80.69 91 GLU A N 1
ATOM 727 C CA . GLU A 1 91 ? 30.872 18.473 -30.146 1.00 80.69 91 GLU A CA 1
ATOM 728 C C . GLU A 1 91 ? 29.550 17.726 -30.363 1.00 80.69 91 GLU A C 1
ATOM 730 O O . GLU A 1 91 ? 28.815 17.491 -29.404 1.00 80.69 91 GLU A O 1
ATOM 735 N N . ILE A 1 92 ? 29.284 17.240 -31.581 1.00 75.06 92 ILE A N 1
ATOM 736 C CA . ILE A 1 92 ? 28.100 16.415 -31.880 1.00 75.06 92 ILE A CA 1
ATOM 737 C C . ILE A 1 92 ? 28.103 15.113 -31.058 1.00 75.06 92 ILE A C 1
ATOM 739 O O . ILE A 1 92 ? 27.086 14.749 -30.459 1.00 75.06 92 ILE A O 1
ATOM 743 N N . ALA A 1 93 ? 29.243 14.418 -30.968 1.00 73.56 93 ALA A N 1
ATOM 744 C CA . ALA A 1 93 ? 29.366 13.206 -30.155 1.00 73.56 93 ALA A CA 1
ATOM 745 C C . ALA A 1 93 ? 29.099 13.474 -28.662 1.00 73.56 93 ALA A C 1
ATOM 747 O O . ALA A 1 93 ? 28.433 12.677 -27.995 1.00 73.56 93 ALA A O 1
ATOM 748 N N . GLU A 1 94 ? 29.581 14.599 -28.134 1.00 86.69 94 GLU A N 1
ATOM 749 C CA . GLU A 1 94 ? 29.334 15.005 -26.753 1.00 86.69 94 GLU A CA 1
ATOM 750 C C . GLU A 1 94 ? 27.862 15.372 -26.529 1.00 86.69 94 GLU A C 1
ATOM 752 O O . GLU A 1 94 ? 27.283 14.965 -25.520 1.00 86.69 94 GLU A O 1
ATOM 757 N N . ARG A 1 95 ? 27.207 16.042 -27.488 1.00 81.75 95 ARG A N 1
ATOM 758 C CA . ARG A 1 95 ? 25.761 16.321 -27.440 1.00 81.75 95 ARG A CA 1
ATOM 759 C C . ARG A 1 95 ? 24.943 15.030 -27.361 1.00 81.75 95 ARG A C 1
ATOM 761 O O . ARG A 1 95 ? 24.066 14.931 -26.501 1.00 81.75 95 ARG A O 1
ATOM 768 N N . PHE A 1 96 ? 25.268 14.010 -28.162 1.00 76.56 96 PHE A N 1
ATOM 769 C CA . PHE A 1 96 ? 24.617 12.696 -28.060 1.00 76.56 96 PHE A CA 1
ATOM 770 C C . PHE A 1 96 ? 24.867 12.019 -26.712 1.00 76.56 96 PHE A C 1
ATOM 772 O O . PHE A 1 96 ? 23.931 11.479 -26.118 1.00 76.56 96 PHE A O 1
ATOM 779 N N . ARG A 1 97 ? 26.095 12.087 -26.185 1.00 86.31 97 ARG A N 1
ATOM 780 C CA . ARG A 1 97 ? 26.425 11.524 -24.869 1.00 86.31 97 ARG A CA 1
ATOM 781 C C . ARG A 1 97 ? 25.612 12.182 -23.755 1.00 86.31 97 ARG A C 1
ATOM 783 O O . ARG A 1 97 ? 25.053 11.484 -22.908 1.00 86.31 97 ARG A O 1
ATOM 790 N N . GLN A 1 98 ? 25.534 13.511 -23.749 1.00 90.81 98 GLN A N 1
ATOM 791 C CA . GLN A 1 98 ? 24.753 14.265 -22.766 1.00 90.81 98 GLN A CA 1
ATOM 792 C C . GLN A 1 98 ? 23.260 13.962 -22.889 1.00 90.81 98 GLN A C 1
ATOM 794 O O . GLN A 1 98 ? 22.609 13.693 -21.878 1.00 90.81 98 GLN A O 1
ATOM 799 N N . ALA A 1 99 ? 22.731 13.928 -24.116 1.00 83.31 99 ALA A N 1
ATOM 800 C CA . ALA A 1 99 ? 21.346 13.557 -24.376 1.00 83.31 99 ALA A CA 1
ATOM 801 C C . ALA A 1 99 ? 21.038 12.149 -23.855 1.00 83.31 99 ALA A C 1
ATOM 803 O O . ALA A 1 99 ? 20.079 11.981 -23.105 1.00 83.31 99 ALA A O 1
ATOM 804 N N . ARG A 1 100 ? 21.888 11.157 -24.152 1.00 89.50 100 ARG A N 1
ATOM 805 C CA . ARG A 1 100 ? 21.739 9.780 -23.659 1.00 89.50 100 ARG A CA 1
ATOM 806 C C . ARG A 1 100 ? 21.735 9.718 -22.133 1.00 89.50 100 ARG A C 1
ATOM 808 O O . ARG A 1 100 ? 20.824 9.137 -21.555 1.00 89.50 100 ARG A O 1
ATOM 815 N N . LEU A 1 101 ? 22.712 10.337 -21.468 1.00 91.38 101 LEU A N 1
ATOM 816 C CA . LEU A 1 101 ? 22.804 10.325 -20.002 1.00 91.38 101 LEU A CA 1
ATOM 817 C C . LEU A 1 101 ? 21.622 11.036 -19.335 1.00 91.38 101 LEU A C 1
ATOM 819 O O . LEU A 1 101 ? 21.124 10.581 -18.303 1.00 91.38 101 LEU A O 1
ATOM 823 N N . SER A 1 102 ? 21.176 12.154 -19.909 1.00 89.56 102 SER A N 1
ATOM 824 C CA . SER A 1 102 ? 19.981 12.865 -19.455 1.00 89.56 102 SER A CA 1
ATOM 825 C C . SER A 1 102 ? 18.735 11.992 -19.623 1.00 89.56 102 SER A C 1
ATOM 827 O O . SER A 1 102 ? 17.957 11.832 -18.681 1.00 89.56 102 SER A O 1
ATOM 829 N N . ARG A 1 103 ? 18.600 11.338 -20.783 1.00 87.19 103 ARG A N 1
ATOM 830 C CA . ARG A 1 103 ? 17.489 10.443 -21.114 1.00 87.19 103 ARG A CA 1
ATOM 831 C C . ARG A 1 103 ? 17.434 9.226 -20.197 1.00 87.19 103 ARG A C 1
ATOM 833 O O . ARG A 1 103 ? 16.381 8.945 -19.640 1.00 87.19 103 ARG A O 1
ATOM 840 N N . GLU A 1 104 ? 18.559 8.551 -19.970 1.00 89.75 104 GLU A N 1
ATOM 841 C CA . GLU A 1 104 ? 18.662 7.413 -19.047 1.00 89.75 104 GLU A CA 1
ATOM 842 C C . GLU A 1 104 ? 18.195 7.784 -17.634 1.00 89.75 104 GLU A C 1
ATOM 844 O O . GLU A 1 104 ? 17.424 7.047 -17.013 1.00 89.75 104 GLU A O 1
ATOM 849 N N . LYS A 1 105 ? 18.623 8.949 -17.130 1.00 94.19 105 LYS A N 1
ATOM 850 C CA . LYS A 1 105 ? 18.181 9.458 -15.825 1.00 94.19 105 LYS A CA 1
ATOM 851 C C . LYS A 1 105 ? 16.691 9.787 -15.822 1.00 94.19 105 LYS A C 1
ATOM 853 O O . LYS A 1 105 ? 16.001 9.408 -14.879 1.00 94.19 105 LYS A O 1
ATOM 858 N N . LEU A 1 106 ? 16.201 10.466 -16.858 1.00 90.56 106 LEU A N 1
ATOM 859 C CA . LEU A 1 106 ? 14.800 10.860 -16.977 1.00 90.56 106 LEU A CA 1
ATOM 860 C C . LEU A 1 106 ? 13.878 9.639 -16.998 1.00 90.56 106 LEU A C 1
ATOM 862 O O . LEU A 1 106 ? 12.965 9.569 -16.182 1.00 90.56 106 LEU A O 1
ATOM 866 N N . VAL A 1 107 ? 14.164 8.655 -17.857 1.00 92.19 107 VAL A N 1
ATOM 867 C CA . VAL A 1 107 ? 13.396 7.406 -17.967 1.00 92.19 107 VAL A CA 1
ATOM 868 C C . VAL A 1 107 ? 13.374 6.674 -16.630 1.00 92.19 107 VAL A C 1
ATOM 870 O O . VAL A 1 107 ? 12.308 6.294 -16.158 1.00 92.19 107 VAL A O 1
ATOM 873 N N . LYS A 1 108 ? 14.532 6.523 -15.975 1.00 91.69 108 LYS A N 1
ATOM 874 C CA . LYS A 1 108 ? 14.621 5.848 -14.674 1.00 91.69 108 LYS A CA 1
ATOM 875 C C . LYS A 1 108 ? 13.801 6.560 -13.594 1.00 91.69 108 LYS A C 1
ATOM 877 O O . LYS A 1 108 ? 13.114 5.898 -12.818 1.00 91.69 108 LYS A O 1
ATOM 882 N N . ASN A 1 109 ? 13.882 7.888 -13.535 1.00 92.56 109 ASN A N 1
ATOM 883 C CA . ASN A 1 109 ? 13.159 8.680 -12.545 1.00 92.56 109 ASN A CA 1
ATOM 884 C C . ASN A 1 109 ? 11.651 8.648 -12.804 1.00 92.56 109 ASN A C 1
ATOM 886 O O . ASN A 1 109 ? 10.892 8.404 -11.871 1.00 92.56 109 ASN A O 1
ATOM 890 N N . LYS A 1 110 ? 11.224 8.820 -14.060 1.00 91.88 110 LYS A N 1
ATOM 891 C CA . LYS A 1 110 ? 9.809 8.774 -14.441 1.00 91.88 110 LYS A CA 1
ATOM 892 C C . LYS A 1 110 ? 9.203 7.390 -14.242 1.00 91.88 110 LYS A C 1
ATOM 894 O O . LYS A 1 110 ? 8.099 7.292 -13.722 1.00 91.88 110 LYS A O 1
ATOM 899 N N . GLU A 1 111 ? 9.937 6.321 -14.549 1.00 90.88 111 GLU A N 1
ATOM 900 C CA . GLU A 1 111 ? 9.468 4.953 -14.296 1.00 90.88 111 GLU A CA 1
ATOM 901 C C . GLU A 1 111 ? 9.244 4.715 -12.790 1.00 90.88 111 GLU A C 1
ATOM 903 O O . GLU A 1 111 ? 8.251 4.104 -12.399 1.00 90.88 111 GLU A O 1
ATOM 908 N N . ALA A 1 112 ? 10.133 5.222 -11.929 1.00 91.62 112 ALA A N 1
ATOM 909 C CA . ALA A 1 112 ? 9.962 5.136 -10.478 1.00 91.62 112 ALA A CA 1
ATOM 910 C C . ALA A 1 112 ? 8.795 6.003 -9.969 1.00 91.62 112 ALA A C 1
ATOM 912 O O . ALA A 1 112 ? 8.009 5.534 -9.149 1.00 91.62 112 ALA A O 1
ATOM 913 N N . GLU A 1 113 ? 8.668 7.233 -10.472 1.00 93.56 113 GLU A N 1
ATOM 914 C CA . GLU A 1 113 ? 7.605 8.184 -10.123 1.00 93.56 113 GLU A CA 1
ATOM 915 C C . GLU A 1 113 ? 6.218 7.624 -10.456 1.00 93.56 113 GLU A C 1
ATOM 917 O O . GLU A 1 113 ? 5.358 7.566 -9.583 1.00 93.56 113 GLU A O 1
ATOM 922 N N . VAL A 1 114 ? 6.019 7.126 -11.681 1.00 94.38 114 VAL A N 1
ATOM 923 C CA . VAL A 1 114 ? 4.732 6.563 -12.124 1.00 94.38 114 VAL A CA 1
ATOM 924 C C . VAL A 1 114 ? 4.364 5.320 -11.314 1.00 94.38 114 VAL A C 1
ATOM 926 O O . VAL A 1 114 ? 3.229 5.185 -10.857 1.00 94.38 114 VAL A O 1
ATOM 929 N N . LYS A 1 115 ? 5.325 4.419 -11.066 1.00 93.81 115 LYS A N 1
ATOM 930 C CA . LYS A 1 115 ? 5.090 3.225 -10.236 1.00 93.81 115 LYS A CA 1
ATOM 931 C C . LYS A 1 115 ? 4.696 3.591 -8.807 1.00 93.81 115 LYS A C 1
ATOM 933 O O . LYS A 1 115 ? 3.797 2.968 -8.244 1.00 93.81 115 LYS A O 1
ATOM 938 N N . GLN A 1 116 ? 5.361 4.587 -8.229 1.00 94.62 116 GLN A N 1
ATOM 939 C CA . GLN A 1 116 ? 5.057 5.062 -6.886 1.00 94.62 116 GLN A CA 1
ATOM 940 C C . GLN A 1 116 ? 3.684 5.745 -6.832 1.00 94.62 116 GLN A C 1
ATOM 942 O O . GLN A 1 116 ? 2.912 5.451 -5.922 1.00 94.62 116 GLN A O 1
ATOM 947 N N . ALA A 1 117 ? 3.337 6.559 -7.833 1.00 95.75 117 ALA A N 1
ATOM 948 C CA . ALA A 1 117 ? 2.030 7.203 -7.934 1.00 95.75 117 ALA A CA 1
ATOM 949 C C . ALA A 1 117 ? 0.885 6.177 -7.963 1.00 95.75 117 ALA A C 1
ATOM 951 O O . ALA A 1 117 ? -0.071 6.312 -7.207 1.00 95.75 117 ALA A O 1
ATOM 952 N N . ILE A 1 118 ? 1.015 5.097 -8.745 1.00 96.00 118 ILE A N 1
ATOM 953 C CA . ILE A 1 118 ? 0.027 4.001 -8.774 1.00 96.00 118 ILE A CA 1
ATOM 954 C C . ILE A 1 118 ? -0.177 3.400 -7.375 1.00 96.00 118 ILE A C 1
ATOM 956 O O . ILE A 1 118 ? -1.310 3.184 -6.940 1.00 96.00 118 ILE A O 1
ATOM 960 N N . ILE A 1 119 ? 0.917 3.130 -6.657 1.00 96.69 119 ILE A N 1
ATOM 961 C CA . ILE A 1 119 ? 0.861 2.568 -5.302 1.00 96.69 119 ILE A CA 1
ATOM 962 C C . ILE A 1 119 ? 0.173 3.542 -4.337 1.00 96.69 119 ILE A C 1
ATOM 964 O O . ILE A 1 119 ? -0.687 3.130 -3.557 1.00 96.69 119 ILE A O 1
ATOM 968 N N . GLU A 1 120 ? 0.528 4.824 -4.392 1.00 97.12 120 GLU A N 1
ATOM 969 C CA . GLU A 1 120 ? -0.042 5.868 -3.537 1.00 97.12 120 GLU A CA 1
ATOM 970 C C . GLU A 1 120 ? -1.532 6.076 -3.796 1.00 97.12 120 GLU A C 1
ATOM 972 O O . GLU A 1 120 ? -2.303 6.129 -2.837 1.00 97.12 120 GLU A O 1
ATOM 977 N N . THR A 1 121 ? -1.957 6.110 -5.062 1.00 97.81 121 THR A N 1
ATOM 978 C CA . THR A 1 121 ? -3.373 6.190 -5.437 1.00 97.81 121 THR A CA 1
ATOM 979 C C . THR A 1 121 ? -4.157 5.022 -4.851 1.00 97.81 121 THR A C 1
ATOM 981 O O . THR A 1 121 ? -5.171 5.236 -4.191 1.00 97.81 121 THR A O 1
ATOM 984 N N . VAL A 1 122 ? -3.664 3.791 -5.001 1.00 97.94 122 VAL A N 1
ATOM 985 C CA . VAL A 1 122 ? -4.347 2.606 -4.463 1.00 97.94 122 VAL A CA 1
ATOM 986 C C . VAL A 1 122 ? -4.430 2.640 -2.937 1.00 97.94 122 VAL A C 1
ATOM 988 O O . VAL A 1 122 ? -5.485 2.347 -2.371 1.00 97.94 122 VAL A O 1
ATOM 991 N N . ILE A 1 123 ? -3.351 3.023 -2.250 1.00 98.06 123 ILE A N 1
ATOM 992 C CA . ILE A 1 123 ? -3.364 3.171 -0.788 1.00 98.06 123 ILE A CA 1
ATOM 993 C C . ILE A 1 123 ? -4.373 4.247 -0.372 1.00 98.06 123 ILE A C 1
ATOM 995 O O . ILE A 1 123 ? -5.151 4.016 0.554 1.00 98.06 123 ILE A O 1
ATOM 999 N N . ALA A 1 124 ? -4.398 5.394 -1.054 1.00 98.06 124 ALA A N 1
ATOM 1000 C CA . ALA A 1 124 ? -5.332 6.478 -0.770 1.00 98.06 124 ALA A CA 1
ATOM 1001 C C . ALA A 1 124 ? -6.793 6.037 -0.944 1.00 98.06 124 ALA A C 1
ATOM 1003 O O . ALA A 1 124 ? -7.618 6.319 -0.078 1.00 98.06 124 ALA A O 1
ATOM 1004 N N . GLU A 1 125 ? -7.106 5.281 -1.997 1.00 98.00 125 GLU A N 1
ATOM 1005 C CA . GLU A 1 125 ? -8.443 4.723 -2.223 1.00 98.00 125 GLU A CA 1
ATOM 1006 C C . GLU A 1 125 ? -8.858 3.731 -1.125 1.00 98.00 125 GLU A C 1
ATOM 1008 O O . GLU A 1 125 ? -9.997 3.768 -0.662 1.00 98.00 125 GLU A O 1
ATOM 1013 N N . ILE A 1 126 ? -7.946 2.861 -0.668 1.00 98.12 126 ILE A N 1
ATOM 1014 C CA . ILE A 1 126 ? -8.220 1.956 0.464 1.00 98.12 126 ILE A CA 1
ATOM 1015 C C . ILE A 1 126 ? -8.494 2.766 1.730 1.00 98.12 126 ILE A C 1
ATOM 1017 O O . ILE A 1 126 ? -9.435 2.468 2.466 1.00 98.12 126 ILE A O 1
ATOM 1021 N N . MET A 1 127 ? -7.675 3.787 1.995 1.00 97.25 127 MET A N 1
ATOM 1022 C CA . MET A 1 127 ? -7.840 4.645 3.164 1.00 97.25 127 MET A CA 1
ATOM 1023 C C . MET A 1 127 ? -9.174 5.391 3.122 1.00 97.25 127 MET A C 1
ATOM 1025 O O . MET A 1 127 ? -9.879 5.406 4.125 1.00 97.25 127 MET A O 1
ATOM 1029 N N . ASP A 1 128 ? -9.556 5.952 1.977 1.00 97.06 128 ASP A N 1
ATOM 1030 C CA . ASP A 1 128 ? -10.837 6.637 1.792 1.00 97.06 128 ASP A CA 1
ATOM 1031 C C . ASP A 1 128 ? -12.029 5.718 2.105 1.00 97.06 128 ASP A C 1
ATOM 1033 O O . ASP A 1 128 ? -12.888 6.072 2.917 1.00 97.06 128 ASP A O 1
ATOM 1037 N N . VAL A 1 129 ? -12.043 4.496 1.558 1.00 96.19 129 VAL A N 1
ATOM 1038 C CA . VAL A 1 129 ? -13.090 3.507 1.868 1.00 96.19 129 VAL A CA 1
ATOM 1039 C C . VAL A 1 129 ? -13.074 3.131 3.348 1.00 96.19 129 VAL A C 1
ATOM 1041 O O . VAL A 1 129 ? -14.132 3.068 3.976 1.00 96.19 129 VAL A O 1
ATOM 1044 N N . ARG A 1 130 ? -11.888 2.925 3.931 1.00 95.62 130 ARG A N 1
ATOM 1045 C CA . ARG A 1 130 ? -11.733 2.617 5.356 1.00 95.62 130 ARG A CA 1
ATOM 1046 C C . ARG A 1 130 ? -12.330 3.715 6.237 1.00 95.62 130 ARG A C 1
ATOM 1048 O O . ARG A 1 130 ? -13.070 3.400 7.162 1.00 95.62 130 ARG A O 1
ATOM 1055 N N . TYR A 1 131 ? -12.037 4.984 5.955 1.00 94.06 131 TYR A N 1
ATOM 1056 C CA . TYR A 1 131 ? -12.569 6.107 6.729 1.00 94.06 131 TYR A CA 1
ATOM 1057 C C . TYR A 1 131 ? -14.084 6.229 6.581 1.00 94.06 131 TYR A C 1
ATOM 1059 O O . TYR A 1 131 ? -14.774 6.387 7.582 1.00 94.06 131 TYR A O 1
ATOM 1067 N N . LYS A 1 132 ? -14.611 6.099 5.358 1.00 94.50 132 LYS A N 1
ATOM 1068 C CA . LYS A 1 132 ? -16.056 6.179 5.089 1.00 94.50 132 LYS A CA 1
ATOM 1069 C C . LYS A 1 132 ? -16.853 5.035 5.716 1.00 94.50 132 LYS A C 1
ATOM 1071 O O . LYS A 1 132 ? -18.017 5.224 6.052 1.00 94.50 132 LYS A O 1
ATOM 1076 N N . SER A 1 133 ? -16.240 3.862 5.859 1.00 92.19 133 SER A N 1
ATOM 1077 C CA . SER A 1 133 ? -16.897 2.673 6.419 1.00 92.19 133 SER A CA 1
ATOM 1078 C C . SER A 1 133 ? -16.941 2.678 7.952 1.00 92.19 133 SER A C 1
ATOM 1080 O O . SER A 1 133 ? -17.758 1.976 8.543 1.00 92.19 133 SER A O 1
ATOM 1082 N N . CYS A 1 134 ? -16.085 3.463 8.611 1.00 90.50 134 CYS A N 1
ATOM 1083 C CA . CYS A 1 134 ? -16.082 3.609 10.064 1.00 90.50 134 CYS A CA 1
ATOM 1084 C C . CYS A 1 134 ? -17.063 4.707 10.498 1.00 90.50 134 CYS A C 1
ATOM 1086 O O . CYS A 1 134 ? -16.800 5.891 10.312 1.00 90.50 134 CYS A O 1
ATOM 1088 N N . SER A 1 135 ? -18.171 4.322 11.132 1.00 84.00 135 SER A N 1
ATOM 1089 C CA . SER A 1 135 ? -19.158 5.265 11.682 1.00 84.00 135 SER A CA 1
ATOM 1090 C C . SER A 1 135 ? -18.715 5.922 12.995 1.00 84.00 135 SER A C 1
ATOM 1092 O O . SER A 1 135 ? -19.140 7.033 13.301 1.00 84.00 135 SER A O 1
ATOM 1094 N N . GLU A 1 136 ? -17.876 5.241 13.782 1.00 91.62 136 GLU A N 1
ATOM 1095 C CA . GLU A 1 136 ? -17.512 5.646 15.143 1.00 91.62 136 GLU A CA 1
ATOM 1096 C C . GLU A 1 136 ? -15.997 5.588 15.374 1.00 91.62 136 GLU A C 1
ATOM 1098 O O . GLU A 1 136 ? -15.302 4.693 14.882 1.00 91.62 136 GLU A O 1
ATOM 1103 N N . ASN A 1 137 ? -15.483 6.514 16.193 1.00 93.50 137 ASN A N 1
ATOM 1104 C CA . ASN A 1 137 ? -14.061 6.567 16.551 1.00 93.50 137 ASN A CA 1
ATOM 1105 C C . ASN A 1 137 ? -13.586 5.276 17.231 1.00 93.50 137 ASN A C 1
ATOM 1107 O O . ASN A 1 137 ? -12.482 4.814 16.950 1.00 93.50 137 ASN A O 1
ATOM 1111 N N . THR A 1 138 ? -14.422 4.665 18.074 1.00 94.81 138 THR A N 1
ATOM 1112 C CA . THR A 1 138 ? -14.108 3.411 18.775 1.00 94.81 138 THR A CA 1
ATOM 1113 C C . THR A 1 138 ? -13.822 2.278 17.785 1.00 94.81 138 THR A C 1
ATOM 1115 O O . THR A 1 138 ? -12.810 1.588 17.918 1.00 94.81 138 THR A O 1
ATOM 1118 N N . ILE A 1 139 ? -14.634 2.155 16.727 1.00 96.81 139 ILE A N 1
ATOM 1119 C CA . ILE A 1 139 ? -14.427 1.181 15.641 1.00 96.81 139 ILE A CA 1
ATOM 1120 C C . ILE A 1 139 ? -13.146 1.508 14.876 1.00 96.81 139 ILE A C 1
ATOM 1122 O O . ILE A 1 139 ? -12.337 0.618 14.626 1.00 96.81 139 ILE A O 1
ATOM 1126 N N . SER A 1 140 ? -12.921 2.781 14.534 1.00 96.56 140 SER A N 1
ATOM 1127 C CA . SER A 1 140 ? -11.718 3.181 13.797 1.00 96.56 140 SER A CA 1
ATOM 1128 C C . SER A 1 140 ? -10.428 2.867 14.561 1.00 96.56 140 SER A C 1
ATOM 1130 O O . SER A 1 140 ? -9.444 2.457 13.941 1.00 96.56 140 SER A O 1
ATOM 1132 N N . LEU A 1 141 ? -10.413 3.076 15.881 1.00 97.06 141 LEU A N 1
ATOM 1133 C CA . LEU A 1 141 ? -9.263 2.783 16.737 1.00 97.06 141 LEU A CA 1
ATOM 1134 C C . LEU A 1 141 ? -9.053 1.274 16.895 1.00 97.06 141 LEU A C 1
ATOM 1136 O O . LEU A 1 141 ? -7.926 0.806 16.759 1.00 97.06 141 LEU A O 1
ATOM 1140 N N . ALA A 1 142 ? -10.124 0.508 17.108 1.00 97.12 142 ALA A N 1
ATOM 1141 C CA . ALA A 1 142 ? -10.045 -0.948 17.210 1.00 97.12 142 ALA A CA 1
ATOM 1142 C C . ALA A 1 142 ? -9.577 -1.585 15.890 1.00 97.12 142 ALA A C 1
ATOM 1144 O O . ALA A 1 142 ? -8.729 -2.475 15.885 1.00 97.12 142 ALA A O 1
ATOM 1145 N N . LEU A 1 143 ? -10.049 -1.060 14.757 1.00 97.56 143 LEU A N 1
ATOM 1146 C CA . LEU A 1 143 ? -9.603 -1.481 13.434 1.00 97.56 143 LEU A CA 1
ATOM 1147 C C . LEU A 1 143 ? -8.110 -1.203 13.219 1.00 97.56 143 LEU A C 1
ATOM 1149 O O . LEU A 1 143 ? -7.444 -2.009 12.588 1.00 97.56 143 LEU A O 1
ATOM 1153 N N . GLU A 1 144 ? -7.564 -0.099 13.744 1.00 97.44 144 GLU A N 1
ATOM 1154 C CA . GLU A 1 144 ? -6.118 0.175 13.661 1.00 97.44 144 GLU A CA 1
ATOM 1155 C C . GLU A 1 144 ? -5.282 -0.859 14.427 1.00 97.44 144 GLU A C 1
ATOM 1157 O O . GLU A 1 144 ? -4.160 -1.143 14.019 1.00 97.44 144 GLU A O 1
ATOM 1162 N N . MET A 1 145 ? -5.820 -1.445 15.503 1.00 97.19 145 MET A N 1
ATOM 1163 C CA . MET A 1 145 ? -5.131 -2.498 16.258 1.00 97.19 145 MET A CA 1
ATOM 1164 C C . MET A 1 145 ? -5.043 -3.808 15.466 1.00 97.19 145 MET A C 1
ATOM 1166 O O . MET A 1 145 ? -4.010 -4.473 15.504 1.00 97.19 145 MET A O 1
ATOM 1170 N N . ASN A 1 146 ? -6.107 -4.159 14.738 1.00 96.88 146 ASN A N 1
ATOM 1171 C CA . ASN A 1 146 ? -6.206 -5.438 14.029 1.00 96.88 146 ASN A CA 1
ATOM 1172 C C . ASN A 1 146 ? -5.701 -5.360 12.582 1.00 96.88 146 ASN A C 1
ATOM 1174 O O . ASN A 1 146 ? -5.084 -6.300 12.085 1.00 96.88 146 ASN A O 1
ATOM 1178 N N . ILE A 1 147 ? -5.921 -4.226 11.913 1.00 97.19 147 ILE A N 1
ATOM 1179 C CA . ILE A 1 147 ? -5.487 -3.946 10.541 1.00 97.19 147 ILE A CA 1
ATOM 1180 C C . ILE A 1 147 ? -4.792 -2.568 10.504 1.00 97.19 147 ILE A C 1
ATOM 1182 O O . ILE A 1 147 ? -5.394 -1.562 10.104 1.00 97.19 147 ILE A O 1
ATOM 1186 N N . PRO A 1 148 ? -3.509 -2.491 10.909 1.00 97.56 148 PRO A N 1
ATOM 1187 C CA . PRO A 1 148 ? -2.767 -1.233 10.922 1.00 97.56 148 PRO A CA 1
ATOM 1188 C C . PRO A 1 148 ? -2.588 -0.632 9.521 1.00 97.56 148 PRO A C 1
ATOM 1190 O O . PRO A 1 148 ? -2.353 -1.357 8.547 1.00 97.56 148 PRO A O 1
ATOM 1193 N N . LYS A 1 149 ? -2.576 0.707 9.410 1.00 96.88 149 LYS A N 1
ATOM 1194 C CA . LYS A 1 149 ? -2.307 1.412 8.128 1.00 96.88 149 LYS A CA 1
ATOM 1195 C C . LYS A 1 149 ? -0.967 1.011 7.525 1.00 96.88 149 LYS A C 1
ATOM 1197 O O . LYS A 1 149 ? -0.846 0.868 6.310 1.00 96.88 149 LYS A O 1
ATOM 1202 N N . SER A 1 150 ? 0.036 0.822 8.379 1.00 97.31 150 SER A N 1
ATOM 1203 C CA . SER A 1 150 ? 1.374 0.393 7.975 1.00 97.31 150 SER A CA 1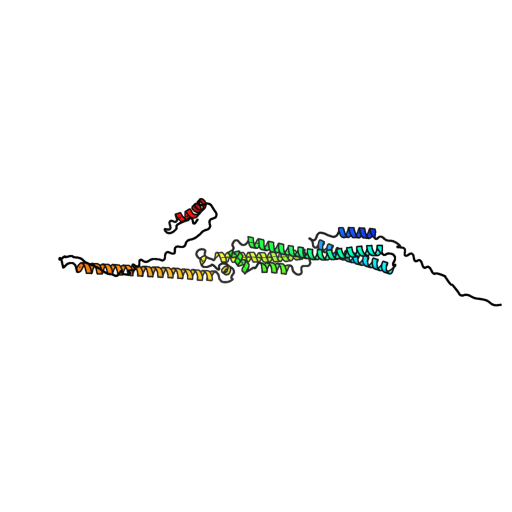
ATOM 1204 C C . SER A 1 150 ? 1.364 -0.998 7.339 1.00 97.31 150 SER A C 1
ATOM 1206 O O . SER A 1 150 ? 2.025 -1.194 6.322 1.00 97.31 150 SER A O 1
ATOM 1208 N N . SER A 1 151 ? 0.574 -1.932 7.878 1.00 97.62 151 SER A N 1
ATOM 1209 C CA . SER A 1 151 ? 0.408 -3.281 7.323 1.00 97.62 151 SER A CA 1
ATOM 1210 C C . SER A 1 151 ? -0.232 -3.234 5.933 1.00 97.62 151 SER A C 1
ATOM 1212 O O . SER A 1 151 ? 0.277 -3.848 4.995 1.00 97.62 151 SER A O 1
ATOM 1214 N N . ILE A 1 152 ? -1.278 -2.418 5.754 1.00 97.69 152 ILE A N 1
ATOM 1215 C CA . ILE A 1 152 ? -1.915 -2.187 4.444 1.00 97.69 152 ILE A CA 1
ATOM 1216 C C . ILE A 1 152 ? -0.889 -1.663 3.429 1.00 97.69 152 ILE A C 1
ATOM 1218 O O . ILE A 1 152 ? -0.748 -2.225 2.342 1.00 97.69 152 ILE A O 1
ATOM 1222 N N . ALA A 1 153 ? -0.126 -0.628 3.794 1.00 97.19 153 ALA A N 1
ATOM 1223 C CA . ALA A 1 153 ? 0.904 -0.071 2.921 1.00 97.19 153 ALA A CA 1
ATOM 1224 C C . ALA A 1 153 ? 1.977 -1.116 2.561 1.00 97.19 153 ALA A C 1
ATOM 1226 O O . ALA A 1 153 ? 2.354 -1.240 1.396 1.00 97.19 153 ALA A O 1
ATOM 1227 N N . GLN A 1 154 ? 2.435 -1.917 3.529 1.00 97.81 154 GLN A N 1
ATOM 1228 C CA . GLN A 1 154 ? 3.414 -2.986 3.305 1.00 97.81 154 GLN A CA 1
ATOM 1229 C C . GLN A 1 154 ? 2.895 -4.097 2.385 1.00 97.81 154 GLN A C 1
ATOM 1231 O O . GLN A 1 154 ? 3.661 -4.617 1.567 1.00 97.81 154 GLN A O 1
ATOM 1236 N N . ARG A 1 155 ? 1.612 -4.457 2.484 1.00 97.69 155 ARG A N 1
ATOM 1237 C CA . ARG A 1 155 ? 0.981 -5.449 1.603 1.00 97.69 155 ARG A CA 1
ATOM 1238 C C . ARG A 1 155 ? 0.928 -4.968 0.162 1.00 97.69 155 ARG A C 1
ATOM 1240 O O . ARG A 1 155 ? 1.406 -5.679 -0.719 1.00 97.69 155 ARG A O 1
ATOM 1247 N N . ILE A 1 156 ? 0.482 -3.732 -0.073 1.00 97.88 156 ILE A N 1
ATOM 1248 C CA . ILE A 1 156 ? 0.487 -3.137 -1.419 1.00 97.88 156 ILE A CA 1
ATOM 1249 C C . ILE A 1 156 ? 1.918 -3.043 -1.972 1.00 97.88 156 ILE A C 1
ATOM 1251 O O . ILE A 1 156 ? 2.164 -3.430 -3.113 1.00 97.88 156 ILE A O 1
ATOM 1255 N N . GLN A 1 157 ? 2.885 -2.628 -1.147 1.00 95.88 157 GLN A N 1
ATOM 1256 C CA . GLN A 1 157 ? 4.308 -2.613 -1.513 1.00 95.88 157 GLN A CA 1
ATOM 1257 C C . GLN A 1 157 ? 4.876 -4.009 -1.799 1.00 95.88 157 GLN A C 1
ATOM 1259 O O . GLN A 1 157 ? 5.856 -4.152 -2.521 1.00 95.88 157 GLN A O 1
ATOM 1264 N N . THR A 1 158 ? 4.305 -5.064 -1.227 1.00 96.62 158 THR A N 1
ATOM 1265 C CA . THR A 1 158 ? 4.721 -6.441 -1.513 1.00 96.62 158 THR A CA 1
ATOM 1266 C C . THR A 1 158 ? 4.087 -6.943 -2.806 1.00 96.62 158 THR A C 1
ATOM 1268 O O . THR A 1 158 ? 4.779 -7.554 -3.619 1.00 96.62 158 THR A O 1
ATOM 1271 N N . ALA A 1 159 ? 2.816 -6.616 -3.047 1.00 96.19 159 ALA A N 1
ATOM 1272 C CA . ALA A 1 159 ? 2.111 -6.933 -4.287 1.00 96.19 159 ALA A CA 1
ATOM 1273 C C . ALA A 1 159 ? 2.722 -6.228 -5.514 1.00 96.19 159 ALA A C 1
ATOM 1275 O O . ALA A 1 159 ? 2.722 -6.789 -6.613 1.00 96.19 159 ALA A O 1
ATOM 1276 N N . SER A 1 160 ? 3.288 -5.030 -5.326 1.00 94.50 160 SER A N 1
ATOM 1277 C CA . SER A 1 160 ? 3.952 -4.259 -6.384 1.00 94.50 160 SER A CA 1
ATOM 1278 C C . SER A 1 160 ? 5.333 -4.794 -6.781 1.00 94.50 160 SER A C 1
ATOM 1280 O O . SER A 1 160 ? 5.836 -4.474 -7.863 1.00 94.50 160 SER A O 1
ATOM 1282 N N . LYS A 1 161 ? 5.967 -5.629 -5.946 1.00 92.69 161 LYS A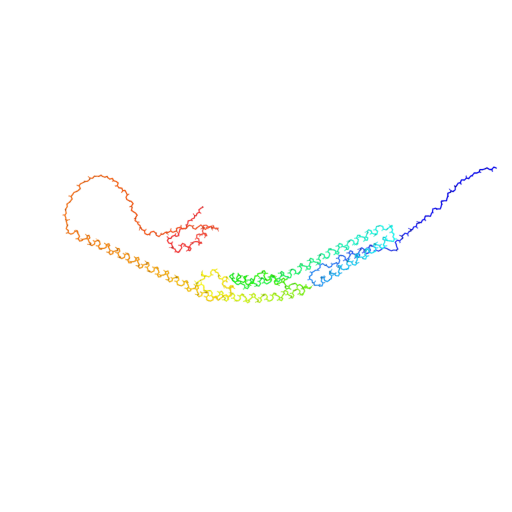 N 1
ATOM 1283 C CA . LYS A 1 161 ? 7.312 -6.155 -6.220 1.00 92.69 161 LYS A CA 1
ATOM 1284 C C . LYS A 1 161 ? 7.327 -7.072 -7.440 1.00 92.69 161 LYS A C 1
ATOM 1286 O O . LYS A 1 161 ? 6.392 -7.823 -7.715 1.00 92.69 161 LYS A O 1
ATOM 1291 N N . ASN A 1 162 ? 8.458 -7.046 -8.145 1.00 88.94 162 ASN A N 1
ATOM 1292 C CA . ASN A 1 162 ? 8.759 -7.901 -9.298 1.00 88.94 162 ASN A CA 1
ATOM 1293 C C . ASN A 1 162 ? 7.818 -7.713 -10.506 1.00 88.94 162 ASN A C 1
ATOM 1295 O O . ASN A 1 162 ? 7.752 -8.581 -11.379 1.00 88.94 162 ASN A O 1
ATOM 1299 N N . LYS A 1 163 ? 7.099 -6.584 -10.588 1.00 91.75 163 LYS A N 1
ATOM 1300 C CA . LYS A 1 163 ? 6.241 -6.252 -11.733 1.00 91.75 163 LYS A CA 1
ATOM 1301 C C . LYS A 1 163 ? 7.039 -5.484 -12.783 1.00 91.75 163 LYS A C 1
ATOM 1303 O O . LYS A 1 163 ? 7.613 -4.431 -12.510 1.00 91.75 163 LYS A O 1
ATOM 1308 N N . ARG A 1 164 ? 7.120 -6.070 -13.981 1.00 88.25 164 ARG A N 1
ATOM 1309 C CA . ARG A 1 164 ? 7.932 -5.557 -15.096 1.00 88.25 164 ARG A CA 1
ATOM 1310 C C . ARG A 1 164 ? 7.214 -4.478 -15.907 1.00 88.25 164 ARG A C 1
ATOM 1312 O O . ARG A 1 164 ? 7.898 -3.628 -16.458 1.00 88.25 164 ARG A O 1
ATOM 1319 N N . THR A 1 165 ? 5.884 -4.521 -15.951 1.00 92.19 165 THR A N 1
ATOM 1320 C CA . THR A 1 165 ? 5.018 -3.603 -16.706 1.00 92.19 165 THR A CA 1
ATOM 1321 C C . THR A 1 165 ? 4.094 -2.836 -15.764 1.00 92.19 165 THR A C 1
ATOM 1323 O O . THR A 1 165 ? 3.790 -3.318 -14.664 1.00 92.19 165 THR A O 1
ATOM 1326 N N . LEU A 1 166 ? 3.646 -1.656 -16.187 1.00 92.62 166 LEU A N 1
ATOM 1327 C CA . LEU A 1 166 ? 2.680 -0.830 -15.468 1.00 92.62 166 LEU A CA 1
ATOM 1328 C C . LEU A 1 166 ? 1.312 -1.511 -15.397 1.00 92.62 166 LEU A C 1
ATOM 1330 O O . LEU A 1 166 ? 0.726 -1.559 -14.319 1.00 92.62 166 LEU A O 1
ATOM 1334 N N . ASP A 1 167 ? 0.848 -2.141 -16.481 1.00 92.56 167 ASP A N 1
ATOM 1335 C CA . ASP A 1 167 ? -0.399 -2.926 -16.458 1.00 92.56 167 ASP A CA 1
ATOM 1336 C C . ASP A 1 167 ? -0.328 -4.085 -15.443 1.00 92.56 167 ASP A C 1
ATOM 1338 O O . ASP A 1 167 ? -1.241 -4.304 -14.640 1.00 92.56 167 ASP A O 1
ATOM 1342 N N . GLY A 1 168 ? 0.799 -4.802 -15.418 1.00 94.50 168 GLY A N 1
ATOM 1343 C CA . GLY A 1 168 ? 1.022 -5.898 -14.476 1.00 94.50 168 GLY A CA 1
ATOM 1344 C C . GLY A 1 168 ? 1.107 -5.421 -13.025 1.00 94.50 168 GLY A C 1
ATOM 1345 O O . GLY A 1 168 ? 0.637 -6.117 -12.120 1.00 94.50 168 GLY A O 1
ATOM 1346 N N . LEU A 1 169 ? 1.681 -4.234 -12.800 1.00 96.31 169 LEU A N 1
ATOM 1347 C CA . LEU A 1 169 ? 1.672 -3.563 -11.505 1.00 96.31 169 LEU A CA 1
ATOM 1348 C C . LEU A 1 169 ? 0.241 -3.222 -11.087 1.00 96.31 169 LEU A C 1
ATOM 1350 O O . LEU A 1 169 ? -0.179 -3.660 -10.017 1.00 96.31 169 LEU A O 1
ATOM 1354 N N . GLN A 1 170 ? -0.510 -2.527 -11.944 1.00 95.69 170 GLN A N 1
ATOM 1355 C CA . GLN A 1 170 ? -1.877 -2.082 -11.679 1.00 95.69 170 GLN A CA 1
ATOM 1356 C C . GLN A 1 170 ? -2.800 -3.254 -11.331 1.00 95.69 170 GLN A C 1
ATOM 1358 O O . GLN A 1 170 ? -3.530 -3.201 -10.341 1.00 95.69 170 GLN A O 1
ATOM 1363 N N . LYS A 1 171 ? -2.735 -4.350 -12.097 1.00 96.62 171 LYS A N 1
ATOM 1364 C CA . LYS A 1 171 ? -3.509 -5.572 -11.822 1.00 96.62 171 LYS A CA 1
ATOM 1365 C C . LYS A 1 171 ? -3.172 -6.175 -10.462 1.00 96.62 171 LYS A C 1
ATOM 1367 O O . LYS A 1 171 ? -4.079 -6.554 -9.726 1.00 96.62 171 LYS A O 1
ATOM 1372 N N . ALA A 1 172 ? -1.887 -6.250 -10.115 1.00 97.69 172 ALA A N 1
ATOM 1373 C CA . ALA A 1 172 ? -1.453 -6.830 -8.849 1.00 97.69 172 ALA A CA 1
ATOM 1374 C C . ALA A 1 172 ? -1.903 -5.995 -7.642 1.00 97.69 172 ALA A C 1
ATOM 1376 O O . ALA A 1 172 ? -2.455 -6.549 -6.692 1.00 97.69 172 ALA A O 1
ATOM 1377 N N . VAL A 1 173 ? -1.721 -4.671 -7.688 1.00 97.94 173 VAL A N 1
ATOM 1378 C CA . VAL A 1 173 ? -2.148 -3.792 -6.589 1.00 97.94 173 VAL A CA 1
ATOM 1379 C C . VAL A 1 173 ? -3.672 -3.715 -6.475 1.00 97.94 173 VAL A C 1
ATOM 1381 O O . VAL A 1 173 ? -4.183 -3.674 -5.361 1.00 97.94 173 VAL A O 1
ATOM 1384 N N . ASN A 1 174 ? -4.416 -3.783 -7.587 1.00 97.62 174 ASN A N 1
ATOM 1385 C CA . ASN A 1 174 ? -5.885 -3.800 -7.569 1.00 97.62 174 ASN A CA 1
ATOM 1386 C C . ASN A 1 174 ? -6.459 -5.114 -7.019 1.00 97.62 174 ASN A C 1
ATOM 1388 O O . ASN A 1 174 ? -7.473 -5.101 -6.314 1.00 97.62 174 ASN A O 1
ATOM 1392 N N . ALA A 1 175 ? -5.818 -6.246 -7.316 1.00 97.88 175 ALA A N 1
ATOM 1393 C CA . ALA A 1 175 ? -6.187 -7.526 -6.722 1.00 97.88 175 ALA A CA 1
ATOM 1394 C C . ALA A 1 175 ? -5.996 -7.486 -5.197 1.00 97.88 175 ALA A C 1
ATOM 1396 O O . ALA A 1 175 ? -6.926 -7.794 -4.454 1.00 97.88 175 ALA A O 1
ATOM 1397 N N . GLU A 1 176 ? -4.837 -7.012 -4.731 1.00 98.25 176 GLU A N 1
ATOM 1398 C CA . GLU A 1 176 ? -4.554 -6.881 -3.298 1.00 98.25 176 GLU A CA 1
ATOM 1399 C C . GLU A 1 176 ? -5.479 -5.860 -2.616 1.00 98.25 176 GLU A C 1
ATOM 1401 O O . GLU A 1 176 ? -6.004 -6.129 -1.539 1.00 98.25 176 GLU A O 1
ATOM 1406 N N . LYS A 1 177 ? -5.765 -4.722 -3.267 1.00 98.31 177 LYS A N 1
ATOM 1407 C CA . LYS A 1 177 ? -6.770 -3.744 -2.818 1.00 98.31 177 LYS A CA 1
ATOM 1408 C C . LYS A 1 177 ? -8.110 -4.416 -2.542 1.00 98.31 177 LYS A C 1
ATOM 1410 O O . LYS A 1 177 ? -8.711 -4.167 -1.504 1.00 98.31 177 LYS A O 1
ATOM 1415 N N . THR A 1 178 ? -8.576 -5.262 -3.458 1.00 98.31 178 THR A N 1
ATOM 1416 C CA . THR A 1 178 ? -9.866 -5.953 -3.322 1.00 98.31 178 THR A CA 1
ATOM 1417 C C . THR A 1 178 ? -9.880 -6.874 -2.101 1.00 98.31 178 THR A C 1
ATOM 1419 O O . THR A 1 178 ? -10.850 -6.863 -1.345 1.00 98.31 178 THR A O 1
ATOM 1422 N N . LEU A 1 179 ? -8.791 -7.615 -1.867 1.00 98.38 179 LEU A N 1
ATOM 1423 C CA . LEU A 1 179 ? -8.641 -8.476 -0.689 1.00 98.38 179 LEU A CA 1
ATOM 1424 C C . LEU A 1 179 ? -8.639 -7.662 0.610 1.00 98.38 179 LEU A C 1
ATOM 1426 O O . LEU A 1 179 ? -9.405 -7.956 1.523 1.00 98.38 179 LEU A O 1
ATOM 1430 N N . ILE A 1 180 ? -7.843 -6.592 0.664 1.00 98.38 180 ILE A N 1
ATOM 1431 C CA . ILE A 1 180 ? -7.757 -5.712 1.836 1.00 98.38 180 ILE A CA 1
ATOM 1432 C C . ILE A 1 180 ? -9.113 -5.073 2.148 1.00 98.38 180 ILE A C 1
ATOM 1434 O O . ILE A 1 180 ? -9.505 -5.008 3.310 1.00 98.38 180 ILE A O 1
ATOM 1438 N N . LEU A 1 181 ? -9.850 -4.609 1.135 1.00 98.25 181 LEU A N 1
ATOM 1439 C CA . LEU A 1 181 ? -11.176 -4.028 1.341 1.00 98.25 181 LEU A CA 1
ATOM 1440 C C . LEU A 1 181 ? -12.170 -5.050 1.900 1.00 98.25 181 LEU A C 1
ATOM 1442 O O . LEU A 1 181 ? -12.918 -4.711 2.813 1.00 98.25 181 LEU A O 1
ATOM 1446 N N . ALA A 1 182 ? -12.148 -6.292 1.410 1.00 98.25 182 ALA A N 1
ATOM 1447 C CA . ALA A 1 182 ? -12.992 -7.357 1.948 1.00 98.25 182 ALA A CA 1
ATOM 1448 C C . ALA A 1 182 ? -12.674 -7.646 3.427 1.00 98.25 182 ALA A C 1
ATOM 1450 O O . ALA A 1 182 ? -13.590 -7.727 4.246 1.00 98.25 182 ALA A O 1
ATOM 1451 N N . GLU A 1 183 ? -11.388 -7.726 3.783 1.00 98.00 183 GLU A N 1
ATOM 1452 C CA . GLU A 1 183 ? -10.939 -7.910 5.169 1.00 98.00 183 GLU A CA 1
ATOM 1453 C C . GLU A 1 183 ? -11.356 -6.739 6.072 1.00 98.00 183 GLU A C 1
ATOM 1455 O O . GLU A 1 183 ? -11.873 -6.958 7.167 1.00 98.00 183 GLU A O 1
ATOM 1460 N N . ILE A 1 184 ? -11.193 -5.495 5.604 1.00 97.88 184 ILE A N 1
ATOM 1461 C CA . ILE A 1 184 ? -11.629 -4.294 6.330 1.00 97.88 184 ILE A CA 1
ATOM 1462 C C . ILE A 1 184 ? -13.138 -4.334 6.570 1.00 97.88 184 ILE A C 1
ATOM 1464 O O . ILE A 1 184 ? -13.577 -4.104 7.694 1.00 97.88 184 ILE A O 1
ATOM 1468 N N . SER A 1 185 ? -13.939 -4.628 5.544 1.00 97.12 185 SER A N 1
ATOM 1469 C CA . SER A 1 185 ? -15.396 -4.692 5.681 1.00 97.12 185 SER A CA 1
ATOM 1470 C C . SER A 1 185 ? -15.835 -5.778 6.664 1.00 97.12 185 SER A C 1
ATOM 1472 O O . SER A 1 185 ? -16.706 -5.528 7.498 1.00 97.12 185 SER A O 1
ATOM 1474 N N . GLN A 1 186 ? -15.217 -6.961 6.606 1.00 97.75 186 GLN A N 1
ATOM 1475 C CA . GLN A 1 186 ? -15.501 -8.051 7.536 1.00 97.75 186 GLN A CA 1
ATOM 1476 C C . GLN A 1 186 ? -15.142 -7.671 8.978 1.00 97.75 186 GLN A C 1
ATOM 1478 O O . GLN A 1 186 ? -15.932 -7.905 9.895 1.00 97.75 186 GLN A O 1
ATOM 1483 N N . GLU A 1 187 ? -13.975 -7.062 9.186 1.00 97.44 187 GLU A N 1
ATOM 1484 C CA . GLU A 1 187 ? -13.529 -6.677 10.523 1.00 97.44 187 GLU A CA 1
ATOM 1485 C C . GLU A 1 187 ? -14.369 -5.530 11.093 1.00 97.44 187 GLU A C 1
ATOM 1487 O O . GLU A 1 187 ? -14.747 -5.577 12.260 1.00 97.44 187 GLU A O 1
ATOM 1492 N N . ILE A 1 188 ? -14.757 -4.542 10.280 1.00 97.19 188 ILE A N 1
ATOM 1493 C CA . ILE A 1 188 ? -15.683 -3.482 10.707 1.00 97.19 188 ILE A CA 1
ATOM 1494 C C . ILE A 1 188 ? -17.012 -4.080 11.175 1.00 97.19 188 ILE A C 1
ATOM 1496 O O . ILE A 1 188 ? -17.480 -3.719 12.254 1.00 97.19 188 ILE A O 1
ATOM 1500 N N . ALA A 1 189 ? -17.591 -5.022 10.423 1.00 96.94 189 ALA A N 1
ATOM 1501 C CA . ALA A 1 189 ? -18.840 -5.674 10.813 1.00 96.94 189 ALA A CA 1
ATOM 1502 C C . ALA A 1 189 ? -18.701 -6.438 12.145 1.00 96.94 189 ALA A C 1
ATOM 1504 O O . ALA A 1 189 ? -19.584 -6.352 13.003 1.00 96.94 189 ALA A O 1
ATOM 1505 N N . ARG A 1 190 ? -17.569 -7.127 12.358 1.00 97.25 190 ARG A N 1
ATOM 1506 C CA . ARG A 1 190 ? -17.250 -7.804 13.629 1.00 97.25 190 ARG A CA 1
ATOM 1507 C C . ARG A 1 190 ? -17.153 -6.812 14.790 1.00 97.25 190 ARG A C 1
ATOM 1509 O O . ARG A 1 190 ? -17.736 -7.034 15.849 1.00 97.25 190 ARG A O 1
ATOM 1516 N N . LEU A 1 191 ? -16.419 -5.717 14.604 1.00 97.19 191 LEU A N 1
ATOM 1517 C CA . LEU A 1 191 ? -16.228 -4.688 15.628 1.00 97.19 191 LEU A CA 1
ATOM 1518 C C . LEU A 1 191 ? -17.546 -3.985 15.973 1.00 97.19 191 LEU A C 1
ATOM 1520 O O . LEU A 1 191 ? -17.820 -3.756 17.149 1.00 97.19 191 LEU A O 1
ATOM 1524 N N . GLN A 1 192 ? -18.381 -3.700 14.970 1.00 96.56 192 GLN A N 1
ATOM 1525 C CA . GLN A 1 192 ? -19.723 -3.149 15.158 1.00 96.56 192 GLN A CA 1
ATOM 1526 C C . GLN A 1 192 ? -20.601 -4.088 15.983 1.00 96.56 192 GLN A C 1
ATOM 1528 O O . GLN A 1 192 ? -21.192 -3.646 16.966 1.00 96.56 192 GLN A O 1
ATOM 1533 N N . SER A 1 193 ? -20.647 -5.385 15.649 1.00 96.19 193 SER A N 1
ATOM 1534 C CA . SER A 1 193 ? -21.456 -6.339 16.416 1.00 96.19 193 SER A CA 1
ATOM 1535 C C . SER A 1 193 ? -20.994 -6.409 17.873 1.00 96.19 193 SER A C 1
ATOM 1537 O O . SER A 1 193 ? -21.817 -6.360 18.782 1.00 96.19 193 SER A O 1
ATOM 1539 N N . ARG A 1 194 ? -19.678 -6.429 18.118 1.00 96.75 194 ARG A N 1
ATOM 1540 C CA . ARG A 1 194 ? -19.117 -6.448 19.478 1.00 96.75 194 ARG A CA 1
ATOM 1541 C C . ARG A 1 194 ? -19.409 -5.161 20.249 1.00 96.75 194 ARG A C 1
ATOM 1543 O O . ARG A 1 194 ? -19.726 -5.230 21.431 1.00 96.75 194 ARG A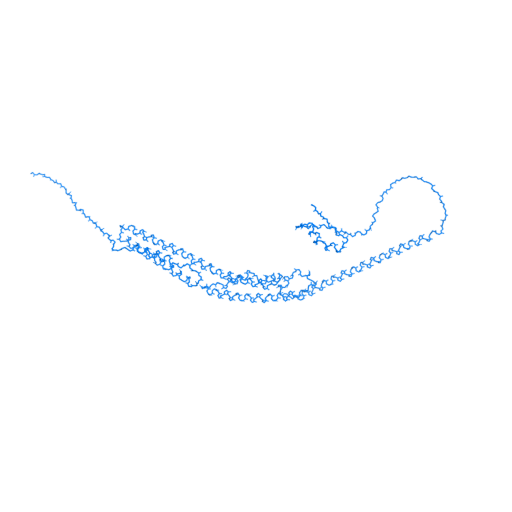 O 1
ATOM 1550 N N . LEU A 1 195 ? -19.367 -4.001 19.595 1.00 95.31 195 LEU A N 1
ATOM 1551 C CA . LEU A 1 195 ? -19.701 -2.724 20.228 1.00 95.31 195 LEU A CA 1
ATOM 1552 C C . LEU A 1 195 ? -21.173 -2.666 20.664 1.00 95.31 195 LEU A C 1
ATOM 1554 O O . LEU A 1 195 ? -21.460 -2.166 21.748 1.00 95.31 195 LEU A O 1
ATOM 1558 N N . THR A 1 196 ? -22.094 -3.239 19.877 1.00 95.06 196 THR A N 1
ATOM 1559 C CA . THR A 1 196 ? -23.526 -3.277 20.239 1.00 95.06 196 THR A CA 1
ATOM 1560 C C . THR A 1 196 ? -23.837 -4.115 21.480 1.00 95.06 196 THR A C 1
ATOM 1562 O O . THR A 1 196 ? -24.890 -3.921 22.085 1.00 95.06 196 THR A O 1
ATOM 1565 N N . LEU A 1 197 ? -22.930 -5.008 21.892 1.00 95.38 197 LEU A N 1
ATOM 1566 C CA . LEU A 1 197 ? -23.092 -5.807 23.109 1.00 95.38 197 LEU A CA 1
ATOM 1567 C C . LEU A 1 197 ? -22.845 -4.987 24.382 1.00 95.38 197 LEU A C 1
ATOM 1569 O O . LEU A 1 197 ? -23.353 -5.351 25.440 1.00 95.38 197 LEU A O 1
ATOM 1573 N N . ILE A 1 198 ? -22.095 -3.879 24.303 1.00 94.44 198 ILE A N 1
ATOM 1574 C CA . ILE A 1 198 ? -21.763 -3.050 25.467 1.00 94.44 198 ILE A CA 1
ATOM 1575 C C . ILE A 1 198 ? -23.011 -2.269 25.926 1.00 94.44 198 ILE A C 1
ATOM 1577 O O . ILE A 1 198 ? -23.510 -1.414 25.188 1.00 94.44 198 ILE A O 1
ATOM 1581 N N . PRO A 1 199 ? -23.516 -2.488 27.158 1.00 93.06 199 PRO A N 1
ATOM 1582 C CA . PRO A 1 199 ? -24.729 -1.822 27.624 1.00 93.06 199 PRO A CA 1
ATOM 1583 C C . PRO A 1 199 ? -24.515 -0.320 27.838 1.00 93.06 199 PRO A C 1
ATOM 1585 O O . PRO A 1 199 ? -23.684 0.088 28.652 1.00 93.06 199 PRO A O 1
ATOM 1588 N N . LEU A 1 200 ? -25.339 0.514 27.192 1.00 90.62 200 LEU A N 1
ATOM 1589 C CA . LEU A 1 200 ? -25.261 1.978 27.318 1.00 90.62 200 LEU A CA 1
ATOM 1590 C C . LEU A 1 200 ? -25.393 2.461 28.774 1.00 90.62 200 LEU A C 1
ATOM 1592 O O . LEU A 1 200 ? -24.711 3.406 29.167 1.00 90.62 200 LEU A O 1
ATOM 1596 N N . SER A 1 201 ? -26.213 1.789 29.590 1.00 91.12 201 SER A N 1
ATOM 1597 C CA . SER A 1 201 ? -26.409 2.107 31.015 1.00 91.12 201 SER A CA 1
ATOM 1598 C C . SER A 1 201 ? -25.134 1.968 31.852 1.00 91.12 201 SER A C 1
ATOM 1600 O O . SER A 1 201 ? -24.955 2.697 32.822 1.00 91.12 201 SER A O 1
ATOM 1602 N N . HIS A 1 202 ? -24.229 1.069 31.459 1.00 90.81 202 HIS A N 1
ATOM 1603 C CA . HIS A 1 202 ? -22.993 0.771 32.184 1.00 90.81 202 HIS A CA 1
ATOM 1604 C C . HIS A 1 202 ? -21.745 1.184 31.398 1.00 90.81 202 HIS A C 1
ATOM 1606 O O . HIS A 1 202 ? -20.655 0.692 31.674 1.00 90.81 202 HIS A O 1
ATOM 1612 N N . LYS A 1 203 ? -21.870 2.102 30.427 1.00 90.94 203 LYS A N 1
ATOM 1613 C CA . LYS A 1 203 ? -20.761 2.501 29.541 1.00 90.94 203 LYS A CA 1
ATOM 1614 C C . LYS A 1 203 ? -19.492 2.923 30.299 1.00 90.94 203 LYS A C 1
ATOM 1616 O O . LYS A 1 203 ? -18.386 2.633 29.860 1.00 90.94 203 LYS A O 1
ATOM 1621 N N . HIS A 1 204 ? -19.643 3.550 31.465 1.00 92.88 204 HIS A N 1
ATOM 1622 C CA . HIS A 1 204 ? -18.533 3.978 32.324 1.00 92.88 204 HIS A CA 1
ATOM 1623 C C . HIS A 1 204 ? -17.661 2.821 32.861 1.00 92.88 204 HIS A C 1
ATOM 1625 O O . HIS A 1 204 ? -16.515 3.058 33.245 1.00 92.88 204 HIS A O 1
ATOM 1631 N N . LEU A 1 205 ? -18.165 1.578 32.863 1.00 94.81 205 LEU A N 1
ATOM 1632 C CA . LEU A 1 205 ? -17.406 0.371 33.227 1.00 94.81 205 LEU A CA 1
ATOM 1633 C C . LEU A 1 205 ? -16.472 -0.115 32.103 1.00 94.81 205 LEU A C 1
ATOM 1635 O O . LEU A 1 205 ? -15.637 -0.996 32.324 1.00 94.81 205 LEU A O 1
ATOM 1639 N N . PHE A 1 206 ? -16.603 0.444 30.897 1.00 95.88 206 PHE A N 1
ATOM 1640 C CA . PHE A 1 206 ? -15.919 -0.007 29.684 1.00 95.88 206 PHE A CA 1
ATOM 1641 C C . PHE A 1 206 ? -15.066 1.108 29.068 1.00 95.88 206 PHE A C 1
ATOM 1643 O O . PHE A 1 206 ? -15.117 1.365 27.870 1.00 95.88 206 PHE A O 1
ATOM 1650 N N . ASN A 1 207 ? -14.237 1.771 29.877 1.00 94.19 207 ASN A N 1
ATOM 1651 C CA . ASN A 1 207 ? -13.299 2.793 29.379 1.00 94.19 207 ASN A CA 1
ATOM 1652 C C . ASN A 1 207 ? -12.262 2.221 28.390 1.00 94.19 207 ASN A C 1
ATOM 1654 O O . ASN A 1 207 ? -11.670 2.952 27.600 1.00 94.19 207 ASN A O 1
ATOM 1658 N N . ASP A 1 208 ? -12.044 0.909 28.433 1.00 96.12 208 ASP A N 1
ATOM 1659 C CA . ASP A 1 208 ? -11.218 0.120 27.524 1.00 96.12 208 ASP A CA 1
ATOM 1660 C C . ASP A 1 208 ? -12.010 -0.464 26.336 1.00 96.12 208 ASP A C 1
ATOM 1662 O O . ASP A 1 208 ? -11.512 -1.383 25.684 1.00 96.12 208 ASP A O 1
ATOM 1666 N N . GLU A 1 209 ? -13.208 0.063 26.025 1.00 95.62 209 GLU A N 1
ATOM 1667 C CA . GLU A 1 209 ? -14.110 -0.446 24.973 1.00 95.62 209 GLU A CA 1
ATOM 1668 C C . GLU A 1 209 ? -13.386 -0.746 23.654 1.00 95.62 209 GLU A C 1
ATOM 1670 O O . GLU A 1 209 ? -13.587 -1.816 23.089 1.00 95.62 209 GLU A O 1
ATOM 1675 N N . VAL A 1 210 ? -12.468 0.125 23.215 1.00 97.00 210 VAL A N 1
ATOM 1676 C CA . VAL A 1 210 ? -11.649 -0.063 22.003 1.00 97.00 210 VAL A CA 1
ATOM 1677 C C . VAL A 1 210 ? -10.883 -1.387 22.036 1.00 97.00 210 VAL A C 1
ATOM 1679 O O . VAL A 1 210 ? -10.943 -2.173 21.092 1.00 97.00 210 VAL A O 1
ATOM 1682 N N . ARG A 1 211 ? -10.157 -1.650 23.128 1.00 97.06 211 ARG A N 1
ATOM 1683 C CA . ARG A 1 211 ? -9.340 -2.860 23.273 1.00 97.06 211 ARG A CA 1
ATOM 1684 C C . ARG A 1 211 ? -10.221 -4.092 23.452 1.00 97.06 211 ARG A C 1
ATOM 1686 O O . ARG A 1 211 ? -9.898 -5.151 22.920 1.00 97.06 211 ARG A O 1
ATOM 1693 N N . LEU A 1 212 ? -11.328 -3.943 24.173 1.00 96.56 212 LEU A N 1
ATOM 1694 C CA . LEU A 1 212 ? -12.274 -5.021 24.432 1.00 96.56 212 LEU A CA 1
ATOM 1695 C C . LEU A 1 212 ? -12.938 -5.523 23.140 1.00 96.56 212 LEU A C 1
ATOM 1697 O O . LEU A 1 212 ? -12.979 -6.732 22.891 1.00 96.56 212 LEU A O 1
ATOM 1701 N N . ILE A 1 213 ? -13.405 -4.610 22.279 1.00 96.94 213 ILE A N 1
ATOM 1702 C CA . ILE A 1 213 ? -13.992 -4.996 20.990 1.00 96.94 213 ILE A CA 1
ATOM 1703 C C . ILE A 1 213 ? -12.929 -5.505 20.010 1.00 96.94 213 ILE A C 1
ATOM 1705 O O . ILE A 1 213 ? -13.222 -6.426 19.251 1.00 96.94 213 ILE A O 1
ATOM 1709 N N . ALA A 1 214 ? -11.703 -4.967 20.052 1.00 97.19 214 ALA A N 1
ATOM 1710 C CA . ALA A 1 214 ? -10.603 -5.416 19.198 1.00 97.19 214 ALA A CA 1
ATOM 1711 C C . ALA A 1 214 ? -10.165 -6.852 19.519 1.00 97.19 214 ALA A C 1
ATOM 1713 O O . ALA A 1 214 ? -9.838 -7.602 18.595 1.00 97.19 214 ALA A O 1
ATOM 1714 N N . SER A 1 215 ? -10.203 -7.243 20.799 1.00 96.38 215 SER A N 1
ATOM 1715 C CA . SER A 1 215 ? -9.811 -8.579 21.258 1.00 96.38 215 SER A CA 1
ATOM 1716 C C . SER A 1 215 ? -10.652 -9.708 20.634 1.00 96.38 215 SER A C 1
ATOM 1718 O O . SER A 1 215 ? -11.735 -9.495 20.076 1.00 96.38 215 SER A O 1
ATOM 1720 N N . GLN A 1 216 ? -10.131 -10.931 20.736 1.00 94.31 216 GLN A N 1
ATOM 1721 C CA . GLN A 1 216 ? -10.834 -12.174 20.403 1.00 94.31 216 GLN A CA 1
ATOM 1722 C C . GLN A 1 216 ? -11.477 -12.841 21.626 1.00 94.31 216 GLN A C 1
ATOM 1724 O O . GLN A 1 216 ? -12.128 -13.870 21.480 1.00 94.31 216 GLN A O 1
ATOM 1729 N N . ASP A 1 217 ? -11.316 -12.258 22.815 1.00 94.56 217 ASP A N 1
ATOM 1730 C CA . ASP A 1 217 ? -11.912 -12.782 24.043 1.00 94.56 217 ASP A CA 1
ATOM 1731 C C . ASP A 1 217 ? -13.451 -12.748 23.993 1.00 94.56 217 ASP A C 1
ATOM 1733 O O . ASP A 1 217 ? -14.057 -11.964 23.238 1.00 94.56 217 ASP A O 1
ATOM 1737 N N . ASP A 1 218 ? -14.074 -13.577 24.834 1.00 94.62 218 ASP A N 1
ATOM 1738 C CA . ASP A 1 218 ? -15.524 -13.617 25.016 1.00 94.62 218 ASP A CA 1
ATOM 1739 C C . ASP A 1 218 ? -16.008 -12.329 25.697 1.00 94.62 218 ASP A C 1
ATOM 1741 O O . ASP A 1 218 ? -15.911 -12.133 26.911 1.00 94.62 218 ASP A O 1
ATOM 1745 N N . ILE A 1 219 ? -16.501 -11.410 24.870 1.00 95.56 219 ILE A N 1
ATOM 1746 C CA . ILE A 1 219 ? -16.954 -10.096 25.314 1.00 95.56 219 ILE A CA 1
ATOM 1747 C C . ILE A 1 219 ? -18.225 -10.185 26.156 1.00 95.56 219 ILE A C 1
ATOM 1749 O O . ILE A 1 219 ? -18.387 -9.377 27.066 1.00 95.56 219 ILE A O 1
ATOM 1753 N N . GLU A 1 220 ? -19.104 -11.154 25.896 1.00 95.00 220 GLU A N 1
ATOM 1754 C CA . GLU A 1 220 ? -20.355 -11.300 26.641 1.00 95.00 220 GLU A CA 1
ATOM 1755 C C . GLU A 1 220 ? -20.063 -11.731 28.074 1.00 95.00 220 GLU A C 1
ATOM 1757 O O . GLU A 1 220 ? -20.599 -11.138 29.014 1.00 95.00 220 GLU A O 1
ATOM 1762 N N . GLN A 1 221 ? -19.137 -12.679 28.247 1.00 96.81 221 GLN A N 1
ATOM 1763 C CA . GLN A 1 221 ? -18.665 -13.084 29.567 1.00 96.81 221 GLN A CA 1
ATOM 1764 C C . GLN A 1 221 ? -18.029 -11.905 30.321 1.00 96.81 221 GLN A C 1
ATOM 1766 O O . GLN A 1 221 ? -18.405 -11.632 31.462 1.00 96.81 221 GLN A O 1
ATOM 1771 N N . ILE A 1 222 ? -17.123 -11.154 29.682 1.00 96.44 222 ILE A N 1
ATOM 1772 C CA . ILE A 1 222 ? -16.460 -9.998 30.314 1.00 96.44 222 ILE A CA 1
ATOM 1773 C C . ILE A 1 222 ? -17.478 -8.919 30.710 1.00 96.44 222 ILE A C 1
ATOM 1775 O O . ILE A 1 222 ? -17.370 -8.321 31.784 1.00 96.44 222 ILE A O 1
ATOM 1779 N N . ILE A 1 223 ? -18.470 -8.648 29.858 1.00 96.44 223 ILE A N 1
ATOM 1780 C CA . ILE A 1 223 ? -19.541 -7.693 30.158 1.00 96.44 223 ILE A CA 1
ATOM 1781 C C . ILE A 1 223 ? -20.356 -8.173 31.360 1.00 96.44 223 ILE A C 1
ATOM 1783 O O . ILE A 1 223 ? -20.577 -7.388 32.283 1.00 96.44 223 ILE A O 1
ATOM 1787 N N . ALA A 1 224 ? -20.779 -9.440 31.370 1.00 95.62 224 ALA A N 1
ATOM 1788 C CA . ALA A 1 224 ? -21.575 -10.008 32.452 1.00 95.62 224 ALA A CA 1
ATOM 1789 C C . ALA A 1 224 ? -20.837 -9.937 33.798 1.00 95.62 224 ALA A C 1
ATOM 1791 O O . ALA A 1 224 ? -21.410 -9.479 34.787 1.00 95.62 224 ALA A O 1
ATOM 1792 N N . GLU A 1 225 ? -19.554 -10.305 33.821 1.00 96.25 225 GLU A N 1
ATOM 1793 C CA . GLU A 1 225 ? -18.708 -10.236 35.016 1.00 96.25 225 GLU A CA 1
ATOM 1794 C C . GLU A 1 225 ? -18.588 -8.803 35.554 1.00 96.25 225 GLU A C 1
ATOM 1796 O O . GLU A 1 225 ? -18.760 -8.572 36.753 1.00 96.25 225 GLU A O 1
ATOM 1801 N N . ARG A 1 226 ? -18.343 -7.817 34.680 1.00 96.88 226 ARG A N 1
ATOM 1802 C CA . ARG A 1 226 ? -18.202 -6.409 35.093 1.00 96.88 226 ARG A CA 1
ATOM 1803 C C . ARG A 1 226 ? -19.515 -5.806 35.587 1.00 96.88 226 ARG A C 1
ATOM 1805 O O . ARG A 1 226 ? -19.508 -5.069 36.571 1.00 96.88 226 ARG A O 1
ATOM 1812 N N . VAL A 1 227 ? -20.630 -6.109 34.924 1.00 95.50 227 VAL A N 1
ATOM 1813 C CA . VAL A 1 227 ? -21.954 -5.601 35.315 1.00 95.50 227 VAL A CA 1
ATOM 1814 C C . VAL A 1 227 ? -22.402 -6.208 36.642 1.00 95.50 227 VAL A C 1
ATOM 1816 O O . VAL A 1 227 ? -22.904 -5.484 37.501 1.00 95.50 227 VAL A O 1
ATOM 1819 N N . GLU A 1 228 ? -22.194 -7.510 36.849 1.00 95.38 228 GLU A N 1
ATOM 1820 C CA . GLU A 1 228 ? -22.539 -8.145 38.122 1.00 95.38 228 GLU A CA 1
ATOM 1821 C C . GLU A 1 228 ? -21.663 -7.606 39.262 1.00 95.38 228 GLU A C 1
ATOM 1823 O O . GLU A 1 228 ? -22.184 -7.293 40.329 1.00 95.38 228 GLU A O 1
ATOM 1828 N N . ALA A 1 229 ? -20.363 -7.393 39.030 1.00 94.62 229 ALA A N 1
ATOM 1829 C CA . ALA A 1 229 ? -19.480 -6.784 40.024 1.00 94.62 229 ALA A CA 1
ATOM 1830 C C . ALA A 1 229 ? -19.938 -5.373 40.446 1.00 94.62 229 ALA A C 1
ATOM 1832 O O . ALA A 1 229 ? -19.925 -5.056 41.638 1.00 94.62 229 ALA A O 1
ATOM 1833 N N . GLU A 1 230 ? -20.382 -4.535 39.502 1.00 93.62 230 GLU A N 1
ATOM 1834 C CA . GLU A 1 230 ? -20.892 -3.195 39.827 1.00 93.62 230 GLU A CA 1
ATOM 1835 C C . GLU A 1 230 ? -22.219 -3.265 40.588 1.00 93.62 230 GLU A C 1
ATOM 1837 O O . GLU A 1 230 ? -22.405 -2.576 41.590 1.00 93.62 230 GLU A O 1
ATOM 1842 N N . LYS A 1 231 ? -23.117 -4.171 40.193 1.00 93.50 231 LYS A N 1
ATOM 1843 C CA . LYS A 1 231 ? -24.380 -4.399 40.903 1.00 93.50 231 LYS A CA 1
ATOM 1844 C C . LYS A 1 231 ? -24.156 -4.836 42.355 1.00 93.50 231 LYS A C 1
ATOM 1846 O O . LYS A 1 231 ? -24.859 -4.360 43.248 1.00 93.50 231 LYS A O 1
ATOM 1851 N N . GLN A 1 232 ? -23.177 -5.709 42.604 1.00 93.50 232 GLN A N 1
ATOM 1852 C CA . GLN A 1 232 ? -22.800 -6.107 43.964 1.00 93.50 232 GLN A CA 1
ATOM 1853 C C . GLN A 1 232 ? -22.239 -4.919 44.756 1.00 93.50 232 GLN A C 1
ATOM 1855 O O . GLN A 1 232 ? -22.669 -4.679 45.884 1.00 93.50 232 GLN A O 1
ATOM 1860 N N . ARG A 1 233 ? -21.367 -4.102 44.150 1.00 93.81 233 ARG A N 1
ATOM 1861 C CA . ARG A 1 233 ? -20.839 -2.881 44.780 1.00 93.81 233 ARG A CA 1
ATOM 1862 C C . ARG A 1 233 ? -21.951 -1.896 45.157 1.00 93.81 233 ARG A C 1
ATOM 1864 O O . ARG A 1 233 ? -21.952 -1.373 46.271 1.00 93.81 233 ARG A O 1
ATOM 1871 N N . GLU A 1 234 ? -22.905 -1.638 44.266 1.00 92.50 234 GLU A N 1
ATOM 1872 C CA . GLU A 1 234 ? -24.035 -0.749 44.557 1.00 92.50 234 GLU A CA 1
ATOM 1873 C C . GLU A 1 234 ? -24.910 -1.276 45.701 1.00 92.50 234 GLU A C 1
ATOM 1875 O O . GLU A 1 234 ? -25.381 -0.498 46.536 1.00 92.50 234 GLU A O 1
ATOM 1880 N N . LEU A 1 235 ? -25.132 -2.593 45.754 1.00 93.00 235 LEU A N 1
ATOM 1881 C CA . LEU A 1 235 ? -25.888 -3.229 46.828 1.00 93.00 235 LEU A CA 1
ATOM 1882 C C . LEU A 1 235 ? -25.160 -3.101 48.175 1.00 93.00 235 LEU A C 1
ATOM 1884 O O . LEU A 1 235 ? -25.778 -2.749 49.180 1.00 93.00 235 LEU A O 1
ATOM 1888 N N . GLU A 1 236 ? -23.845 -3.314 48.204 1.00 93.50 236 GLU A N 1
ATOM 1889 C CA . GLU A 1 236 ? -23.023 -3.114 49.402 1.00 93.50 236 GLU A CA 1
ATOM 1890 C C . GLU A 1 236 ? -23.060 -1.664 49.902 1.00 93.50 236 GLU A C 1
ATOM 1892 O O . GLU A 1 236 ? -23.159 -1.423 51.104 1.00 93.50 236 GLU A O 1
ATOM 1897 N N . ILE A 1 237 ? -23.020 -0.682 48.999 1.00 93.31 237 ILE A N 1
ATOM 1898 C CA . ILE A 1 237 ? -23.119 0.736 49.372 1.00 93.31 237 ILE A CA 1
ATOM 1899 C C . ILE A 1 237 ? -24.501 1.042 49.960 1.00 93.31 237 ILE A C 1
ATOM 1901 O O . ILE A 1 237 ? -24.590 1.694 51.000 1.00 93.31 237 ILE A O 1
ATOM 1905 N N . LYS A 1 238 ? -25.579 0.549 49.337 1.00 92.75 238 LYS A N 1
ATOM 1906 C CA . LYS A 1 238 ? -26.951 0.749 49.835 1.00 92.75 238 LYS A CA 1
ATOM 1907 C C . LYS A 1 238 ? -27.151 0.113 51.208 1.00 92.75 238 LYS A C 1
ATOM 1909 O O . LYS A 1 238 ? -27.665 0.767 52.109 1.00 92.75 238 LYS A O 1
ATOM 1914 N N . THR A 1 239 ? -26.696 -1.125 51.391 1.00 92.75 239 THR A N 1
ATOM 1915 C CA . THR A 1 239 ? -26.808 -1.829 52.679 1.00 92.75 239 THR A CA 1
ATOM 1916 C C . THR A 1 239 ? -26.014 -1.137 53.788 1.00 92.75 239 THR A C 1
ATOM 1918 O O . THR A 1 239 ? -26.550 -0.965 54.882 1.00 92.75 239 THR A O 1
ATOM 1921 N N . LYS A 1 240 ? -24.792 -0.658 53.512 1.00 93.00 240 LYS A N 1
ATOM 1922 C CA . LYS A 1 240 ? -24.008 0.143 54.470 1.00 93.00 240 LYS A CA 1
ATOM 1923 C C . LYS A 1 240 ? -24.695 1.465 54.812 1.00 93.00 240 LYS A C 1
ATOM 1925 O O . LYS A 1 240 ? -24.822 1.793 55.986 1.00 93.00 240 LYS A O 1
ATOM 1930 N N . ALA A 1 241 ? -25.210 2.184 53.815 1.00 92.81 241 ALA A N 1
ATOM 1931 C CA . ALA A 1 241 ? -25.930 3.436 54.042 1.00 92.81 241 ALA A CA 1
ATOM 1932 C C . ALA A 1 241 ? -27.211 3.235 54.877 1.00 92.81 241 ALA A C 1
ATOM 1934 O O . ALA A 1 241 ? -27.516 4.047 55.749 1.00 92.81 241 ALA A O 1
ATOM 1935 N N . GLU A 1 242 ? -27.951 2.143 54.655 1.00 92.00 242 GLU A N 1
ATOM 1936 C CA . GLU A 1 242 ? -29.124 1.794 55.465 1.00 92.00 242 GLU A CA 1
ATOM 1937 C C . GLU A 1 242 ? -28.753 1.426 56.907 1.00 92.00 242 GLU A C 1
ATOM 1939 O O . GLU A 1 242 ? -29.458 1.824 57.836 1.00 92.00 242 GLU A O 1
ATOM 1944 N N . GLN A 1 243 ? -27.658 0.688 57.106 1.00 90.88 243 GLN A N 1
ATOM 1945 C CA . GLN A 1 243 ? -27.149 0.357 58.440 1.00 90.88 243 GLN A CA 1
ATOM 1946 C C . GLN A 1 243 ? -26.728 1.619 59.197 1.00 90.88 243 GLN A C 1
ATOM 1948 O O . GLN A 1 243 ? -27.218 1.855 60.299 1.00 90.88 243 GLN A O 1
ATOM 1953 N N . GLU A 1 244 ? -25.925 2.487 58.578 1.00 92.75 244 GLU A N 1
ATOM 1954 C CA . GLU A 1 244 ? -25.498 3.756 59.178 1.00 92.75 244 GLU A CA 1
ATOM 1955 C C . GLU A 1 244 ? -26.691 4.667 59.517 1.00 92.75 244 GLU A C 1
ATOM 1957 O O . GLU A 1 244 ? -26.713 5.304 60.575 1.00 92.75 244 GLU A O 1
ATOM 1962 N N . ALA A 1 245 ? -27.717 4.708 58.659 1.00 91.44 245 ALA A N 1
ATOM 1963 C CA . ALA A 1 245 ? -28.936 5.471 58.917 1.00 91.44 245 ALA A CA 1
ATOM 1964 C C . ALA A 1 245 ? -29.731 4.919 60.113 1.00 91.44 245 ALA A C 1
ATOM 1966 O O . ALA A 1 245 ? -30.206 5.703 60.939 1.00 91.44 245 ALA A O 1
ATOM 1967 N N . ARG A 1 246 ? -29.853 3.589 60.239 1.00 91.38 246 ARG A N 1
ATOM 1968 C CA . ARG A 1 246 ? -30.514 2.945 61.389 1.00 91.38 246 ARG A CA 1
ATOM 1969 C C . ARG A 1 246 ? -29.746 3.185 62.682 1.00 91.38 246 ARG A C 1
ATOM 1971 O O . ARG A 1 246 ? -30.343 3.623 63.657 1.00 91.38 246 ARG A O 1
ATOM 1978 N N . GLU A 1 247 ? -28.430 2.999 62.674 1.00 91.69 247 GLU A N 1
ATOM 1979 C CA . GLU A 1 247 ? -27.585 3.246 63.847 1.00 91.69 247 GLU A CA 1
ATOM 1980 C C . GLU A 1 247 ? -27.623 4.711 64.294 1.00 91.69 247 GLU A C 1
ATOM 1982 O O . GLU A 1 247 ? -27.585 5.008 65.490 1.00 91.69 247 GLU A O 1
ATOM 1987 N N . LYS A 1 248 ? -27.690 5.654 63.346 1.00 91.56 248 LYS A N 1
ATOM 1988 C CA . LYS A 1 248 ? -27.849 7.073 63.670 1.00 91.56 248 LYS A CA 1
ATOM 1989 C C . LYS A 1 248 ? -29.225 7.351 64.281 1.00 91.56 248 LYS A C 1
ATOM 1991 O O . LYS A 1 248 ? -29.292 8.036 65.299 1.00 91.56 248 LYS A O 1
ATOM 1996 N N . ALA A 1 249 ? -30.294 6.786 63.719 1.00 90.75 249 ALA A N 1
ATOM 1997 C CA . ALA A 1 249 ? -31.646 6.929 64.258 1.00 90.75 249 ALA A CA 1
ATOM 1998 C C . ALA A 1 249 ? -31.783 6.316 65.664 1.00 90.75 249 ALA A C 1
ATOM 2000 O O . ALA A 1 249 ? -32.389 6.927 66.542 1.00 90.75 249 ALA A O 1
ATOM 2001 N N . GLU A 1 250 ? -31.179 5.150 65.907 1.00 90.88 250 GLU A N 1
ATOM 2002 C CA . GLU A 1 250 ? -31.150 4.512 67.226 1.00 90.88 250 GLU A CA 1
ATOM 2003 C C . GLU A 1 250 ? -30.362 5.343 68.243 1.00 90.88 250 GLU A C 1
ATOM 2005 O O . GLU A 1 250 ? -30.850 5.564 69.351 1.00 90.88 250 GLU A O 1
ATOM 2010 N N . ARG A 1 251 ? -29.189 5.877 67.871 1.00 89.44 251 ARG A N 1
ATOM 2011 C CA . ARG A 1 251 ? -28.419 6.786 68.739 1.00 89.44 251 ARG A CA 1
ATOM 2012 C C . ARG A 1 251 ? -29.188 8.064 69.062 1.00 89.44 251 ARG A C 1
ATOM 2014 O O . ARG A 1 251 ? -29.208 8.484 70.214 1.00 89.44 251 ARG A O 1
ATOM 2021 N N . GLU A 1 252 ? -29.848 8.672 68.080 1.00 89.25 252 GLU A N 1
ATOM 2022 C CA . GLU A 1 252 ? -30.687 9.854 68.307 1.00 89.25 252 GLU A CA 1
ATOM 2023 C C . GLU A 1 252 ? -31.889 9.542 69.213 1.00 89.25 252 GLU A C 1
ATOM 2025 O O . GLU A 1 252 ? -32.224 10.349 70.082 1.00 89.25 252 GLU A O 1
ATOM 2030 N N . ALA A 1 253 ? -32.517 8.372 69.063 1.00 88.19 253 ALA A N 1
ATOM 2031 C CA . ALA A 1 253 ? -33.609 7.931 69.930 1.00 88.19 253 ALA A CA 1
ATOM 2032 C C . ALA A 1 253 ? -33.138 7.658 71.369 1.00 88.19 253 ALA A C 1
ATOM 2034 O O . ALA A 1 253 ? -33.801 8.086 72.313 1.00 88.19 253 ALA A O 1
ATOM 2035 N N . GLN A 1 254 ? -31.981 7.010 71.547 1.00 87.56 254 GLN A N 1
ATOM 2036 C CA . GLN A 1 254 ? -31.377 6.778 72.863 1.00 87.56 254 GLN A CA 1
ATOM 2037 C C . GLN A 1 254 ? -31.018 8.096 73.556 1.00 87.56 254 GLN A C 1
ATOM 2039 O O . GLN A 1 254 ? -31.363 8.281 74.721 1.00 87.56 254 GLN A O 1
ATOM 2044 N N . LEU A 1 255 ? -30.408 9.044 72.835 1.00 86.44 255 LEU A N 1
ATOM 2045 C CA . LEU A 1 255 ? -30.094 10.371 73.373 1.00 86.44 255 LEU A CA 1
ATOM 2046 C C . LEU A 1 255 ? -31.361 11.133 73.789 1.00 86.44 255 LEU A C 1
ATOM 2048 O O . LEU A 1 255 ? -31.382 11.725 74.866 1.00 86.44 255 LEU A O 1
ATOM 2052 N N . LYS A 1 256 ? -32.435 11.095 72.987 1.00 85.56 256 LYS A N 1
ATOM 2053 C CA . LYS A 1 256 ? -33.725 11.710 73.355 1.00 85.56 256 LYS A CA 1
ATOM 2054 C C . LYS A 1 256 ? -34.336 11.063 74.597 1.00 85.56 256 LYS A C 1
ATOM 2056 O O . LYS A 1 256 ? -34.728 11.784 75.510 1.00 85.56 256 LYS A O 1
ATOM 2061 N N . ALA A 1 257 ? -34.354 9.732 74.667 1.00 83.06 257 ALA A N 1
ATOM 2062 C CA . ALA A 1 257 ? -34.866 9.006 75.827 1.00 83.06 257 ALA A CA 1
ATOM 2063 C C . ALA A 1 257 ? -34.052 9.298 77.102 1.00 83.06 257 ALA A C 1
ATOM 2065 O O . ALA A 1 257 ? -34.620 9.446 78.183 1.00 83.06 257 ALA A O 1
ATOM 2066 N N . GLU A 1 258 ? -32.727 9.433 76.990 1.00 82.38 258 GLU A N 1
ATOM 2067 C CA . GLU A 1 258 ? -31.860 9.779 78.119 1.00 82.38 258 GLU A CA 1
ATOM 2068 C C . GLU A 1 258 ? -32.069 11.229 78.589 1.00 82.38 258 GLU A C 1
ATOM 2070 O O . GLU A 1 258 ? -32.102 11.488 79.796 1.00 82.38 258 GLU A O 1
ATOM 2075 N N . ILE A 1 259 ? -32.259 12.173 77.658 1.00 79.69 259 ILE A N 1
ATOM 2076 C CA . ILE A 1 259 ? -32.608 13.566 77.977 1.00 79.69 259 ILE A CA 1
ATOM 2077 C C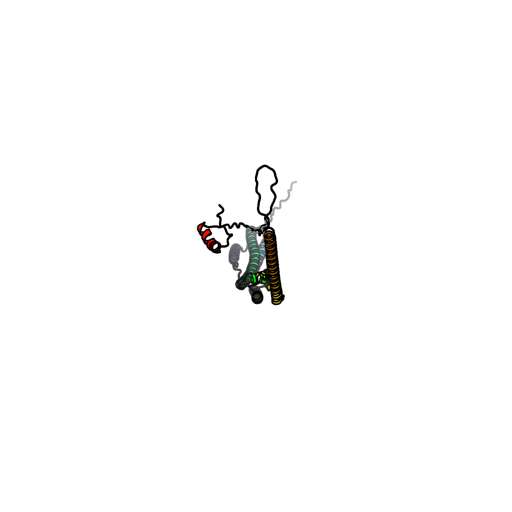 . ILE A 1 259 ? -33.965 13.620 78.690 1.00 79.69 259 ILE A C 1
ATOM 2079 O O . ILE A 1 259 ? -34.052 14.232 79.754 1.00 79.69 259 ILE A O 1
ATOM 2083 N N . GLU A 1 260 ? -34.988 12.933 78.170 1.00 76.69 260 GLU A N 1
ATOM 2084 C CA . GLU A 1 260 ? -36.330 12.880 78.770 1.00 76.69 260 GLU A CA 1
ATOM 2085 C C . GLU A 1 260 ? -36.316 12.257 80.177 1.00 76.69 260 GLU A C 1
ATOM 2087 O O . GLU A 1 260 ? -36.936 12.787 81.108 1.00 76.69 260 GLU A O 1
ATOM 2092 N N . ALA A 1 261 ? -35.552 11.177 80.373 1.00 76.56 261 ALA A N 1
ATOM 2093 C CA . ALA A 1 261 ? -35.368 10.550 81.679 1.00 76.56 261 ALA A CA 1
ATOM 2094 C C . ALA A 1 261 ? -34.677 11.492 82.684 1.00 76.56 261 ALA A C 1
ATOM 2096 O O . ALA A 1 261 ? -35.096 11.572 83.842 1.00 76.56 261 ALA A O 1
ATOM 2097 N N . LYS A 1 262 ? -33.664 12.255 82.248 1.00 74.69 262 LYS A N 1
ATOM 2098 C CA . LYS A 1 262 ? -32.971 13.251 83.085 1.00 74.69 262 LYS A CA 1
ATOM 2099 C C . LYS A 1 262 ? -33.864 14.450 83.432 1.00 74.69 262 LYS A C 1
ATOM 2101 O O . LYS A 1 262 ? -33.845 14.888 84.583 1.00 74.69 262 LYS A O 1
ATOM 2106 N N . THR A 1 263 ? -34.697 14.936 82.508 1.00 69.44 263 THR A N 1
ATOM 2107 C CA . THR A 1 263 ? -35.668 16.012 82.791 1.00 69.44 263 THR A CA 1
ATOM 2108 C C . THR A 1 263 ? -36.782 15.573 83.744 1.00 69.44 263 THR A C 1
ATOM 2110 O O . THR A 1 263 ? -37.135 16.323 84.653 1.00 69.44 263 THR A O 1
ATOM 2113 N N . ASN A 1 264 ? -37.289 14.342 83.619 1.00 64.50 264 ASN A N 1
ATOM 2114 C CA . ASN A 1 264 ? -38.317 13.813 84.525 1.00 64.50 264 ASN A CA 1
ATOM 2115 C C . ASN A 1 264 ? -37.762 13.518 85.929 1.00 64.50 264 ASN A C 1
ATOM 2117 O O . ASN A 1 264 ? -38.460 13.720 86.924 1.00 64.50 264 ASN A O 1
ATOM 2121 N N . ALA A 1 265 ? -36.493 13.107 86.035 1.00 59.25 265 ALA A N 1
ATOM 2122 C CA . ALA A 1 265 ? -35.815 12.954 87.321 1.00 59.25 265 ALA A CA 1
ATOM 2123 C C . ALA A 1 265 ? -35.610 14.304 88.036 1.00 59.25 265 ALA A C 1
ATOM 2125 O O . ALA A 1 265 ? -35.773 14.375 89.249 1.00 59.25 265 ALA A O 1
ATOM 2126 N N . GLN A 1 266 ? -35.322 15.387 87.304 1.00 56.34 266 GLN A N 1
ATOM 2127 C CA . GLN A 1 266 ? -35.214 16.739 87.876 1.00 56.34 266 GLN A CA 1
ATOM 2128 C C . GLN A 1 266 ? -36.577 17.350 88.250 1.00 56.34 266 GLN A C 1
ATOM 2130 O O . GLN A 1 266 ? -36.658 18.102 89.222 1.00 56.34 266 GLN A O 1
ATOM 2135 N N . ALA A 1 267 ? -37.659 16.995 87.549 1.00 52.66 267 ALA A N 1
ATOM 2136 C CA . ALA A 1 267 ? -39.019 17.424 87.892 1.00 52.66 267 ALA A CA 1
ATOM 2137 C C . ALA A 1 267 ? -39.543 16.796 89.202 1.00 52.66 267 ALA A C 1
ATOM 2139 O O . ALA A 1 267 ? -40.335 17.423 89.904 1.00 52.66 267 ALA A O 1
ATOM 2140 N N . ASN A 1 268 ? -39.063 15.603 89.579 1.00 47.62 268 ASN A N 1
ATOM 2141 C CA . ASN A 1 268 ? -39.470 14.916 90.813 1.00 47.62 268 ASN A CA 1
ATOM 2142 C C . ASN A 1 268 ? -38.694 15.355 92.072 1.00 47.62 268 ASN A C 1
ATOM 2144 O O . ASN A 1 268 ? -39.134 15.073 93.184 1.00 47.62 268 ASN A O 1
ATOM 2148 N N . THR A 1 269 ? -37.578 16.076 91.930 1.00 44.03 269 THR A N 1
ATOM 2149 C CA . THR A 1 269 ? -36.792 16.583 93.075 1.00 44.03 269 THR A CA 1
ATOM 2150 C C . THR A 1 269 ? -37.185 18.006 93.492 1.00 44.03 269 THR A C 1
ATOM 2152 O O . THR A 1 269 ? -36.731 18.480 94.526 1.00 44.03 269 THR A O 1
ATOM 2155 N N . ASN A 1 270 ? -38.054 18.692 92.737 1.00 44.59 270 ASN A N 1
ATOM 2156 C CA . ASN A 1 270 ? -38.392 20.105 92.971 1.00 44.59 270 ASN A CA 1
ATOM 2157 C C . ASN A 1 270 ? -39.792 20.353 93.577 1.00 44.59 270 ASN A C 1
ATOM 2159 O O . ASN A 1 270 ? -40.285 21.478 93.558 1.00 44.59 270 ASN A O 1
ATOM 2163 N N . ALA A 1 271 ? -40.422 19.328 94.167 1.00 38.72 271 ALA A N 1
ATOM 2164 C CA . ALA A 1 271 ? -41.687 19.454 94.908 1.00 38.72 271 ALA A CA 1
ATOM 2165 C C . ALA A 1 271 ? -41.522 19.654 96.435 1.00 38.72 271 ALA A C 1
ATOM 2167 O O . ALA A 1 271 ? -42.516 19.659 97.160 1.00 38.72 271 ALA A O 1
ATOM 2168 N N . GLN A 1 272 ? -40.301 19.857 96.945 1.00 41.00 272 GLN A N 1
ATOM 2169 C CA . GLN A 1 272 ? -40.047 20.271 98.333 1.00 41.00 272 GLN A CA 1
ATOM 2170 C C . GLN A 1 272 ? -38.847 21.223 98.418 1.00 41.00 272 GLN A C 1
ATOM 2172 O O . GLN A 1 272 ? -37.713 20.775 98.530 1.00 41.00 272 GLN A O 1
ATOM 2177 N N . ALA A 1 273 ? -39.122 22.530 98.373 1.00 33.03 273 ALA A N 1
ATOM 2178 C CA . ALA A 1 273 ? -38.538 23.579 99.227 1.00 33.03 273 ALA A CA 1
ATOM 2179 C C . ALA A 1 273 ? -38.772 24.958 98.587 1.00 33.03 273 ALA A C 1
ATOM 2181 O O . ALA A 1 273 ? -38.142 25.340 97.605 1.00 33.03 273 ALA A O 1
ATOM 2182 N N . HIS A 1 274 ? -39.703 25.710 99.168 1.00 31.72 274 HIS A N 1
ATOM 2183 C CA . HIS A 1 274 ? -39.875 27.141 98.947 1.00 31.72 274 HIS A CA 1
ATOM 2184 C C . HIS A 1 274 ? -39.056 27.930 99.984 1.00 31.72 274 HIS A C 1
ATOM 2186 O O . HIS A 1 274 ? -39.010 27.529 101.145 1.00 31.72 274 HIS A O 1
ATOM 2192 N N . ALA A 1 275 ? -38.555 29.094 99.543 1.00 29.08 275 ALA A N 1
ATOM 2193 C CA . ALA A 1 275 ? -37.925 30.200 100.285 1.00 29.08 275 ALA A CA 1
ATOM 2194 C C . ALA A 1 275 ? -36.495 29.916 100.802 1.00 29.08 275 ALA A C 1
ATOM 2196 O O . ALA A 1 275 ? -36.244 28.909 101.443 1.00 29.08 275 ALA A O 1
ATOM 2197 N N . VAL A 1 276 ? -35.484 30.759 100.564 1.00 32.25 276 VAL A N 1
ATOM 2198 C CA . VAL A 1 276 ? -35.395 32.185 100.925 1.00 32.25 276 VAL A CA 1
ATOM 2199 C C . VAL A 1 276 ? -34.258 32.854 100.118 1.00 32.25 276 VAL A C 1
ATOM 2201 O O . VAL A 1 276 ? -33.173 32.294 99.988 1.00 32.25 276 VAL A O 1
ATOM 2204 N N . THR A 1 277 ? -34.506 34.064 99.611 1.00 33.75 277 THR A N 1
ATOM 2205 C CA . THR A 1 277 ? -33.531 35.036 99.060 1.00 33.75 277 THR A CA 1
ATOM 2206 C C . THR A 1 277 ? -32.643 35.604 100.180 1.00 33.75 277 THR A C 1
ATOM 2208 O O . THR A 1 277 ? -33.176 35.858 101.262 1.00 33.75 277 THR A O 1
ATOM 2211 N N . PRO A 1 278 ? -31.341 35.894 99.966 1.00 38.25 278 PRO A N 1
ATOM 2212 C CA . PRO A 1 278 ? -30.986 37.247 99.502 1.00 38.25 278 PRO A CA 1
ATOM 2213 C C . PRO A 1 278 ? -29.702 37.360 98.635 1.00 38.25 278 PRO A C 1
ATOM 2215 O O . PRO A 1 278 ? -28.754 36.593 98.766 1.00 38.25 278 PRO A O 1
ATOM 2218 N N . GLU A 1 279 ? -29.670 38.387 97.779 1.00 30.02 279 GLU A N 1
ATOM 2219 C CA . GLU A 1 279 ? -28.454 39.055 97.254 1.00 30.02 279 GLU A CA 1
ATOM 2220 C C . GLU A 1 279 ? -27.692 39.763 98.404 1.00 30.02 279 GLU A C 1
ATOM 2222 O O . GLU A 1 279 ? -28.369 40.147 99.365 1.00 30.02 279 GLU A O 1
ATOM 2227 N N . PRO A 1 280 ? -26.352 40.010 98.359 1.00 42.12 280 PRO A N 1
ATOM 2228 C CA . PRO A 1 280 ? -25.711 40.816 97.299 1.00 42.12 280 PRO A CA 1
ATOM 2229 C C . PRO A 1 280 ? -24.230 40.507 96.909 1.00 42.12 280 PRO A C 1
ATOM 2231 O O . PRO A 1 280 ? -23.456 39.925 97.657 1.00 42.12 280 PRO A O 1
ATOM 2234 N N . GLN A 1 281 ? -23.871 40.988 95.707 1.00 31.45 281 GLN A N 1
ATOM 2235 C CA . GLN A 1 281 ? -22.587 41.505 95.166 1.00 31.45 281 GLN A CA 1
ATOM 2236 C C . GLN A 1 281 ? -21.199 41.018 95.672 1.00 31.45 281 GLN A C 1
ATOM 2238 O O . GLN A 1 281 ? -20.829 41.250 96.817 1.00 31.45 281 GLN A O 1
ATOM 2243 N N . ALA A 1 282 ? -20.338 40.592 94.724 1.00 27.33 282 ALA A N 1
ATOM 2244 C CA . ALA A 1 282 ? -19.122 41.308 94.254 1.00 27.33 282 ALA A CA 1
ATOM 2245 C C . ALA A 1 282 ? -17.918 40.401 93.863 1.00 27.33 282 ALA A C 1
ATOM 2247 O O . ALA A 1 282 ? -17.334 39.716 94.691 1.00 27.33 282 ALA A O 1
ATOM 2248 N N . ASN A 1 283 ? -17.483 40.588 92.608 1.00 28.23 283 ASN A N 1
ATOM 2249 C CA . ASN A 1 283 ? -16.116 40.549 92.052 1.00 28.23 283 ASN A CA 1
ATOM 2250 C C . ASN A 1 283 ? -15.314 39.240 91.797 1.00 28.23 283 ASN A C 1
ATOM 2252 O O . ASN A 1 283 ? -14.756 38.628 92.696 1.00 28.23 283 ASN A O 1
ATOM 2256 N N . GLN A 1 284 ? -15.079 39.043 90.486 1.00 33.25 284 GLN A N 1
ATOM 2257 C CA . GLN A 1 284 ? -13.799 38.807 89.777 1.00 33.25 284 GLN A CA 1
ATOM 2258 C C . GLN A 1 284 ? -13.072 37.449 89.888 1.00 33.25 284 GLN A C 1
ATOM 2260 O O . GLN A 1 284 ? -12.428 37.151 90.885 1.00 33.25 284 GLN A O 1
ATOM 2265 N N . THR A 1 285 ? -12.954 36.743 88.751 1.00 28.56 285 THR A N 1
ATOM 2266 C CA . THR A 1 285 ? -11.744 36.670 87.875 1.00 28.56 285 THR A CA 1
ATOM 2267 C C . THR A 1 285 ? -11.636 35.297 87.198 1.00 28.56 285 THR A C 1
ATOM 2269 O O . THR A 1 285 ? -11.583 34.305 87.907 1.00 28.56 285 THR A O 1
ATOM 2272 N N . ALA A 1 286 ? -11.491 35.297 85.859 1.00 30.91 286 ALA A N 1
ATOM 2273 C CA . ALA A 1 286 ? -10.941 34.245 84.973 1.00 30.91 286 ALA A CA 1
ATOM 2274 C C . ALA A 1 286 ? -11.598 32.842 85.044 1.00 30.91 286 ALA A C 1
ATOM 2276 O O . ALA A 1 286 ? -11.891 32.311 86.098 1.00 30.91 286 ALA A O 1
ATOM 2277 N N . VAL A 1 287 ? -11.889 32.132 83.956 1.00 32.16 287 VAL A N 1
ATOM 2278 C CA . VAL A 1 287 ? -11.080 31.847 82.769 1.00 32.16 287 VAL A CA 1
ATOM 2279 C C . VAL A 1 287 ? -12.073 31.482 81.655 1.00 32.16 287 VAL A C 1
ATOM 2281 O O . VAL A 1 287 ? -13.009 30.716 81.893 1.00 32.16 287 VAL A O 1
ATOM 2284 N N . GLN A 1 288 ? -11.922 32.046 80.455 1.00 34.00 288 GLN A N 1
ATOM 2285 C CA . GLN A 1 288 ? -12.768 31.692 79.313 1.00 34.00 288 GLN A CA 1
ATOM 2286 C C . GLN A 1 288 ? -12.460 30.258 78.879 1.00 34.00 288 GLN A C 1
ATOM 2288 O O . GLN A 1 288 ? -11.344 29.943 78.478 1.00 34.00 288 GLN A O 1
ATOM 2293 N N . SER A 1 289 ? -13.473 29.406 79.018 1.00 34.25 289 SER A N 1
ATOM 2294 C CA . SER A 1 289 ? -13.476 28.025 78.563 1.00 34.25 289 SER A CA 1
ATOM 2295 C C . SER A 1 289 ? -13.634 27.971 77.050 1.00 34.25 289 SER A C 1
ATOM 2297 O O . SER A 1 289 ? -14.554 28.561 76.480 1.00 34.25 289 SER A O 1
ATOM 2299 N N . GLU A 1 290 ? -12.746 27.204 76.429 1.00 42.41 290 GLU A N 1
ATOM 2300 C CA . GLU A 1 290 ? -13.023 26.465 75.208 1.00 42.41 290 GLU A CA 1
ATOM 2301 C C . GLU A 1 290 ? -14.341 25.704 75.387 1.00 42.41 290 GLU A C 1
ATOM 2303 O O . GLU A 1 290 ? -14.502 24.938 76.335 1.00 42.41 290 GLU A O 1
ATOM 2308 N N . ASN A 1 291 ? -15.297 25.916 74.486 1.00 32.38 291 ASN A N 1
ATOM 2309 C CA . ASN A 1 291 ? -16.369 24.952 74.300 1.00 32.38 291 ASN A CA 1
ATOM 2310 C C . ASN A 1 291 ? -16.745 24.899 72.822 1.00 32.38 291 ASN A C 1
ATOM 2312 O O . ASN A 1 291 ? -17.534 25.689 72.301 1.00 32.38 291 ASN A O 1
ATOM 2316 N N . GLN A 1 292 ? -16.098 23.948 72.153 1.00 38.03 292 GLN A N 1
ATOM 2317 C CA . GLN A 1 292 ? -16.521 23.381 70.887 1.00 38.03 292 GLN A CA 1
ATOM 2318 C C . GLN A 1 292 ? -17.945 22.846 71.052 1.00 38.03 292 GLN A C 1
ATOM 2320 O O . GLN A 1 292 ? -18.182 21.848 71.724 1.00 38.03 292 GLN A O 1
ATOM 2325 N N . SER A 1 293 ? -18.894 23.525 70.417 1.00 32.78 293 SER A N 1
ATOM 2326 C CA . SER A 1 293 ? -20.192 22.948 70.086 1.00 32.78 293 SER A CA 1
ATOM 2327 C C . SER A 1 293 ? -20.062 22.380 68.680 1.00 32.78 293 SER A C 1
ATOM 2329 O O . SER A 1 293 ? -20.088 23.110 67.691 1.00 32.78 293 SER A O 1
ATOM 2331 N N . SER A 1 294 ? -19.814 21.077 68.611 1.00 35.22 294 SER A N 1
ATOM 2332 C CA . SER A 1 294 ? -19.685 20.297 67.385 1.00 35.22 294 SER A CA 1
ATOM 2333 C C . SER A 1 294 ? -21.051 20.153 66.711 1.00 35.22 294 SER A C 1
ATOM 2335 O O . SER A 1 294 ? -21.712 19.124 66.830 1.00 35.22 294 SER A O 1
ATOM 2337 N N . GLU A 1 295 ? -21.491 21.182 65.992 1.00 36.84 295 GLU A N 1
ATOM 2338 C CA . GLU A 1 295 ? -22.432 20.977 64.895 1.00 36.84 295 GLU A CA 1
ATOM 2339 C C . GLU A 1 295 ? -21.706 20.198 63.792 1.00 36.84 295 GLU A C 1
ATOM 2341 O O . GLU A 1 295 ? -20.587 20.536 63.401 1.00 36.84 295 GLU A O 1
ATOM 2346 N N . HIS A 1 296 ? -22.330 19.125 63.308 1.00 38.06 296 HIS A N 1
ATOM 2347 C CA . HIS A 1 296 ? -21.864 18.332 62.173 1.00 38.06 296 HIS A CA 1
ATOM 2348 C C . HIS A 1 296 ? -21.668 19.221 60.928 1.00 38.06 296 HIS A C 1
ATOM 2350 O O . HIS A 1 296 ? -22.575 19.394 60.117 1.00 38.06 296 HIS A O 1
ATOM 2356 N N . HIS A 1 297 ? -20.465 19.763 60.751 1.00 37.75 297 HIS A N 1
ATOM 2357 C CA . HIS A 1 297 ? -20.031 20.388 59.509 1.00 37.75 297 HIS A CA 1
ATOM 2358 C C . HIS A 1 297 ? -19.651 19.266 58.536 1.00 37.75 297 HIS A C 1
ATOM 2360 O O . HIS A 1 297 ? -18.579 18.669 58.642 1.00 37.75 297 HIS A O 1
ATOM 2366 N N . GLN A 1 298 ? -20.529 18.944 57.585 1.00 46.31 298 GLN A N 1
ATOM 2367 C CA . GLN A 1 298 ? -20.049 18.303 56.362 1.00 46.31 298 GLN A CA 1
ATOM 2368 C C . GLN A 1 298 ? -19.050 19.267 55.701 1.00 46.31 298 GLN A C 1
ATOM 2370 O O . GLN A 1 298 ? -19.336 20.467 55.641 1.00 46.31 298 GLN A O 1
ATOM 2375 N N . PRO A 1 299 ? -17.885 18.805 55.216 1.00 47.69 299 PRO A N 1
ATOM 2376 C CA . PRO A 1 299 ? -16.975 19.680 54.496 1.00 47.69 299 PRO A CA 1
ATOM 2377 C C . PRO A 1 299 ? -17.655 20.115 53.193 1.00 47.69 299 PRO A C 1
ATOM 2379 O O . PRO A 1 299 ? -17.747 19.354 52.231 1.00 47.69 299 PRO A O 1
ATOM 2382 N N . VAL A 1 300 ? -18.164 21.346 53.165 1.00 59.75 300 VAL A N 1
ATOM 2383 C CA . VAL A 1 300 ? -18.616 21.978 51.927 1.00 59.75 300 VAL A CA 1
ATOM 2384 C C . VAL A 1 300 ? -17.364 22.370 51.151 1.00 59.75 300 VAL A C 1
ATOM 2386 O O . VAL A 1 300 ? -16.686 23.344 51.478 1.00 59.75 300 VAL A O 1
ATOM 2389 N N . PHE A 1 301 ? -17.030 21.590 50.127 1.00 57.84 301 PHE A N 1
ATOM 2390 C CA . PHE A 1 301 ? -15.965 21.936 49.195 1.00 57.84 301 PHE A CA 1
ATOM 2391 C C . PHE A 1 301 ? -16.473 23.004 48.226 1.00 57.84 301 PHE A C 1
ATOM 2393 O O . PHE A 1 301 ? -17.148 22.710 47.242 1.00 57.84 301 PHE A O 1
ATOM 2400 N N . ASN A 1 302 ? -16.142 24.262 48.506 1.00 63.19 302 ASN A N 1
ATOM 2401 C CA . ASN A 1 302 ? -16.365 25.352 47.566 1.00 63.19 302 ASN A CA 1
ATOM 2402 C C . ASN A 1 302 ? -15.239 25.343 46.528 1.00 63.19 302 ASN A C 1
ATOM 2404 O O . ASN A 1 302 ? -14.101 25.686 46.841 1.00 63.19 302 ASN A O 1
ATOM 2408 N N . PHE A 1 303 ? -15.549 24.961 45.292 1.00 58.66 303 PHE A N 1
ATOM 2409 C CA . PHE A 1 303 ? -14.634 25.101 44.163 1.00 58.66 303 PHE A CA 1
ATOM 2410 C C . PHE A 1 303 ? -15.075 26.270 43.281 1.00 58.66 303 PHE A C 1
ATOM 2412 O O . PHE A 1 303 ? -16.262 26.477 43.032 1.00 58.66 303 PHE A O 1
ATOM 2419 N N . MET A 1 304 ? -14.107 27.053 42.812 1.00 67.31 304 MET A N 1
ATOM 2420 C CA . MET A 1 304 ? -14.347 28.156 41.887 1.00 67.31 304 MET A CA 1
ATOM 2421 C C . MET A 1 304 ? -13.936 27.712 40.486 1.00 67.31 304 MET A C 1
ATOM 2423 O O . MET A 1 304 ? -12.762 27.449 40.238 1.00 67.31 304 MET A O 1
ATOM 2427 N N . LEU A 1 305 ? -14.902 27.627 39.571 1.00 69.81 305 LEU A N 1
ATOM 2428 C CA . LEU A 1 305 ? -14.638 27.316 38.169 1.00 69.81 305 LEU A CA 1
ATOM 2429 C C . LEU A 1 305 ? -14.478 28.622 37.383 1.00 69.81 305 LEU A C 1
ATOM 2431 O O . LEU A 1 305 ? -15.430 29.390 37.246 1.00 69.81 305 LEU A O 1
ATOM 2435 N N . GLN A 1 306 ? -13.276 28.878 36.870 1.00 76.38 306 GLN A N 1
ATOM 2436 C CA . GLN A 1 306 ? -13.029 29.979 35.942 1.00 76.38 306 GLN A CA 1
ATOM 2437 C C . GLN A 1 306 ? -13.177 29.460 34.514 1.00 76.38 306 GLN A C 1
ATOM 2439 O O . GLN A 1 306 ? -12.395 28.625 34.067 1.00 76.38 306 GLN A O 1
ATOM 2444 N N . ILE A 1 307 ? -14.193 29.947 33.806 1.00 75.69 307 ILE A N 1
ATOM 2445 C CA . ILE A 1 307 ? -14.437 29.588 32.409 1.00 75.69 307 ILE A CA 1
ATOM 2446 C C . ILE A 1 307 ? -14.104 30.816 31.555 1.00 75.69 307 ILE A C 1
ATOM 2448 O O . ILE A 1 307 ? -14.807 31.824 31.673 1.00 75.69 307 ILE A O 1
ATOM 2452 N N . PRO A 1 308 ? -13.058 30.775 30.708 1.00 74.31 308 PRO A N 1
ATOM 2453 C CA . PRO A 1 308 ? -12.817 31.844 29.752 1.00 74.31 308 PRO A CA 1
ATOM 2454 C C . PRO A 1 308 ? -13.968 31.864 28.743 1.00 74.31 308 PRO A C 1
ATOM 2456 O O . PRO A 1 308 ? -14.274 30.854 28.110 1.00 74.31 308 PRO A O 1
ATOM 2459 N N . PHE A 1 309 ? -14.626 33.012 28.610 1.00 78.12 309 PHE A N 1
ATOM 2460 C CA . PHE A 1 309 ? -15.750 33.188 27.698 1.00 78.12 309 PHE A CA 1
ATOM 2461 C C . PHE A 1 309 ? -15.418 34.274 26.679 1.00 78.12 309 PHE A C 1
ATOM 2463 O O . PHE A 1 309 ? -15.180 35.426 27.039 1.00 78.12 309 PHE A O 1
ATOM 2470 N N . THR A 1 310 ? -15.407 33.913 25.399 1.00 74.81 310 THR A N 1
ATOM 2471 C CA . THR A 1 310 ? -15.169 34.850 24.297 1.00 74.81 310 THR A CA 1
ATOM 2472 C C . THR A 1 310 ? -16.507 35.312 23.732 1.00 74.81 310 THR A C 1
ATOM 2474 O O . THR A 1 310 ? -17.061 34.685 22.833 1.00 74.81 310 THR A O 1
ATOM 2477 N N . GLY A 1 311 ? -17.049 36.391 24.296 1.00 76.31 311 GLY A N 1
ATOM 2478 C CA . GLY A 1 311 ? -18.322 36.978 23.877 1.00 76.31 311 GLY A CA 1
ATOM 2479 C C . GLY A 1 311 ? -18.763 38.132 24.777 1.00 76.31 311 GLY A C 1
ATOM 2480 O O . GLY A 1 311 ? -18.042 38.541 25.689 1.00 76.31 311 GLY A O 1
ATOM 2481 N N . THR A 1 312 ? -19.954 38.679 24.529 1.00 80.94 312 THR A N 1
ATOM 2482 C CA . THR A 1 312 ? -20.508 39.760 25.359 1.00 80.94 312 THR A CA 1
ATOM 2483 C C . THR A 1 312 ? -21.054 39.225 26.689 1.00 80.94 312 THR A C 1
ATOM 2485 O O . THR A 1 312 ? -21.385 38.046 26.833 1.00 80.94 312 THR A O 1
ATOM 2488 N N . VAL A 1 313 ? -21.202 40.105 27.685 1.00 73.69 313 VAL A N 1
ATOM 2489 C CA . VAL A 1 313 ? -21.780 39.750 28.998 1.00 73.69 313 VAL A CA 1
ATOM 2490 C C . VAL A 1 313 ? -23.210 39.203 28.863 1.00 73.69 313 VAL A C 1
ATOM 2492 O O . VAL A 1 313 ? -23.626 38.348 29.643 1.00 73.69 313 VAL A O 1
ATOM 2495 N N . GLU A 1 314 ? -23.963 39.671 27.870 1.00 77.12 314 GLU A N 1
ATOM 2496 C CA . GLU A 1 314 ? -25.330 39.221 27.585 1.00 77.12 314 GLU A CA 1
ATOM 2497 C C . GLU A 1 314 ? -25.355 37.790 27.037 1.00 77.12 314 GLU A C 1
ATOM 2499 O O . GLU A 1 314 ? -26.166 36.978 27.484 1.00 77.12 314 GLU A O 1
ATOM 2504 N N . GLN A 1 315 ? -24.407 37.445 26.158 1.00 81.31 315 GLN A N 1
ATOM 2505 C CA . GLN A 1 315 ? -24.237 36.080 25.652 1.00 81.31 315 GLN A CA 1
ATOM 2506 C C . GLN A 1 315 ? -23.842 35.112 26.772 1.00 81.31 315 GLN A C 1
ATOM 2508 O O . GLN A 1 315 ? -24.403 34.022 26.864 1.00 81.31 315 GLN A O 1
ATOM 2513 N N . ALA A 1 316 ? -22.952 35.531 27.678 1.00 76.75 316 ALA A N 1
ATOM 2514 C CA . ALA A 1 316 ? -22.598 34.733 28.850 1.00 76.75 316 ALA A CA 1
ATOM 2515 C C . ALA A 1 316 ? -23.816 34.501 29.765 1.00 76.75 316 ALA A C 1
ATOM 2517 O O . ALA A 1 316 ? -24.057 33.383 30.218 1.00 76.75 316 ALA A O 1
ATOM 2518 N N . ARG A 1 317 ? -24.637 35.534 30.009 1.00 76.38 317 ARG A N 1
ATOM 2519 C CA . ARG A 1 317 ? -25.867 35.395 30.811 1.00 76.38 317 ARG A CA 1
ATOM 2520 C C . ARG A 1 317 ? -26.867 34.435 30.177 1.00 76.38 317 ARG A C 1
ATOM 2522 O O . ARG A 1 317 ? -27.447 33.642 30.908 1.00 76.38 317 ARG A O 1
ATOM 2529 N N . ALA A 1 318 ? -27.060 34.498 28.860 1.00 80.12 318 ALA A N 1
ATOM 2530 C CA . ALA A 1 318 ? -27.947 33.582 28.147 1.00 80.12 318 ALA A CA 1
ATOM 2531 C C . ALA A 1 318 ? -27.434 32.134 28.211 1.00 80.12 318 ALA A C 1
ATOM 2533 O O . ALA A 1 318 ? -28.209 31.224 28.498 1.00 80.12 318 ALA A O 1
ATOM 2534 N N . TYR A 1 319 ? -26.125 31.934 28.033 1.00 78.56 319 TYR A N 1
ATOM 2535 C CA . TYR A 1 319 ? -25.484 30.619 28.088 1.00 78.56 319 TYR A CA 1
ATOM 2536 C C . TYR A 1 319 ? -25.632 29.942 29.462 1.00 78.56 319 TYR A C 1
ATOM 2538 O O . TYR A 1 319 ? -25.919 28.751 29.542 1.00 78.56 319 TYR A O 1
ATOM 2546 N N . PHE A 1 320 ? -25.506 30.703 30.556 1.00 76.94 320 PHE A N 1
ATOM 2547 C CA . PHE A 1 320 ? -25.623 30.173 31.923 1.00 76.94 320 PHE A CA 1
ATOM 2548 C C . PHE A 1 320 ? -27.025 30.315 32.549 1.00 76.94 320 PHE A C 1
ATOM 2550 O O . PHE A 1 320 ? -27.236 29.885 33.686 1.00 76.94 320 PHE A O 1
ATOM 2557 N N . ALA A 1 321 ? -28.007 30.873 31.832 1.00 74.94 321 ALA A N 1
ATOM 2558 C CA . ALA A 1 321 ? -29.388 30.995 32.310 1.00 74.94 321 ALA A CA 1
ATOM 2559 C C . ALA A 1 321 ? -30.030 29.646 32.709 1.00 74.94 321 ALA A C 1
ATOM 2561 O O . ALA A 1 321 ? -30.668 29.604 33.765 1.00 74.94 321 ALA A O 1
ATOM 2562 N N . PRO A 1 322 ? -29.821 28.531 31.974 1.00 75.00 322 PRO A N 1
ATOM 2563 C CA . PRO A 1 322 ? -30.350 27.223 32.365 1.00 75.00 322 PRO A CA 1
ATOM 2564 C C . PRO A 1 322 ? -29.747 26.705 33.677 1.00 75.00 322 PRO A C 1
ATOM 2566 O O . PRO A 1 322 ? -30.450 26.119 34.492 1.00 75.00 322 PRO A O 1
ATOM 2569 N N . VAL A 1 323 ? -28.462 26.985 33.929 1.00 69.06 323 VAL A N 1
ATOM 2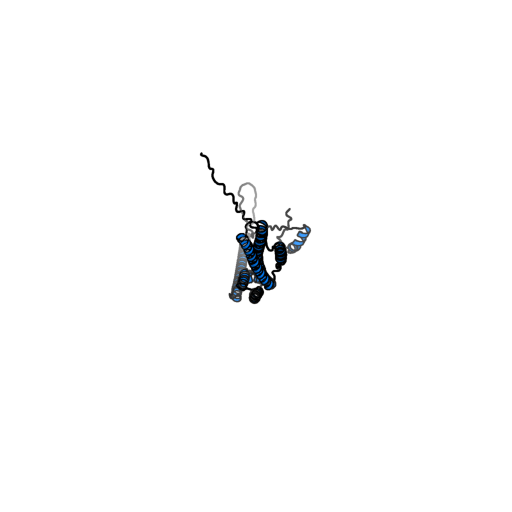570 C CA . VAL A 1 323 ? -27.765 26.579 35.164 1.00 69.06 323 VAL A CA 1
ATOM 2571 C C . VAL A 1 323 ? -28.332 27.317 36.377 1.00 69.06 323 VAL A C 1
ATOM 2573 O O . VAL A 1 323 ? -28.502 26.735 37.445 1.00 69.06 323 VAL A O 1
ATOM 2576 N N . LYS A 1 324 ? -28.696 28.591 36.200 1.00 64.75 324 LYS A N 1
ATOM 2577 C CA . LYS A 1 324 ? -29.367 29.388 37.233 1.00 64.75 324 LYS A CA 1
ATOM 2578 C C . LYS A 1 324 ? -30.807 28.918 37.492 1.00 64.75 324 LYS A C 1
ATOM 2580 O O . LYS A 1 324 ? -31.275 29.012 38.622 1.00 64.75 324 LYS A O 1
ATOM 2585 N N . ALA A 1 325 ? -31.495 28.400 36.471 1.00 64.62 325 ALA A N 1
ATOM 2586 C CA . ALA A 1 325 ? -32.863 27.886 36.580 1.00 64.62 325 ALA A CA 1
ATOM 2587 C C . ALA A 1 325 ? -32.965 26.565 37.366 1.00 64.62 325 ALA A C 1
ATOM 2589 O O . ALA A 1 325 ? -34.029 26.257 37.895 1.00 64.62 325 ALA A O 1
ATOM 2590 N N . LEU A 1 326 ? -31.862 25.818 37.504 1.00 63.44 326 LEU A N 1
ATOM 2591 C CA . LEU A 1 326 ? -31.812 24.562 38.265 1.00 63.44 326 LEU A CA 1
ATOM 2592 C C . LEU A 1 326 ? -31.865 24.748 39.795 1.00 63.44 326 LEU A C 1
ATOM 2594 O O . LEU A 1 326 ? -31.878 23.760 40.519 1.00 63.44 326 LEU A O 1
ATOM 2598 N N . ASN A 1 327 ? -31.906 25.992 40.294 1.00 53.78 327 ASN A N 1
ATOM 2599 C CA . ASN A 1 327 ? -32.145 26.371 41.696 1.00 53.78 327 ASN A CA 1
ATOM 2600 C C . ASN A 1 327 ? -31.356 25.568 42.759 1.00 53.78 327 ASN A C 1
ATOM 2602 O O . ASN A 1 327 ? -31.812 25.405 43.891 1.00 53.78 327 ASN A O 1
ATOM 2606 N N . TYR A 1 328 ? -30.154 25.087 42.422 1.00 55.88 328 TYR A N 1
ATOM 2607 C CA . TYR A 1 328 ? -29.221 24.527 43.397 1.00 55.88 328 TYR A CA 1
ATOM 2608 C C . TYR A 1 328 ? -28.732 25.657 44.309 1.00 55.88 328 TYR A C 1
ATOM 2610 O O . TYR A 1 328 ? -28.118 26.616 43.838 1.00 55.88 328 TYR A O 1
ATOM 2618 N N . GLN A 1 329 ? -28.978 25.541 45.617 1.00 55.34 329 GLN A N 1
ATOM 2619 C CA . GLN A 1 329 ? -28.710 26.565 46.643 1.00 55.34 329 GLN A CA 1
ATOM 2620 C C . GLN A 1 329 ? -27.216 26.929 46.864 1.00 55.34 329 GLN A C 1
ATOM 2622 O O . GLN A 1 329 ? -26.871 27.511 47.887 1.00 55.34 329 GLN A O 1
ATOM 2627 N N . GLY A 1 330 ? -26.317 26.646 45.914 1.00 58.97 330 GLY A N 1
ATOM 2628 C CA . GLY A 1 330 ? -24.869 26.866 46.048 1.00 58.97 330 GLY A CA 1
ATOM 2629 C C . GLY A 1 330 ? -24.169 27.559 44.873 1.00 58.97 330 GLY A C 1
ATOM 2630 O O . GLY A 1 330 ? -22.983 27.854 44.984 1.00 58.97 330 GLY A O 1
ATOM 2631 N N . ILE A 1 331 ? -24.847 27.850 43.753 1.00 63.66 331 ILE A N 1
ATOM 2632 C CA . ILE A 1 331 ? -24.183 28.400 42.554 1.00 63.66 331 ILE A CA 1
ATOM 2633 C C . ILE A 1 331 ? -24.297 29.932 42.520 1.00 63.66 331 ILE A C 1
ATOM 2635 O O . ILE A 1 331 ? -25.380 30.486 42.327 1.00 63.66 331 ILE A O 1
ATOM 2639 N N . ARG A 1 332 ? -23.162 30.634 42.655 1.00 65.25 332 ARG A N 1
ATOM 2640 C CA . ARG A 1 332 ? -23.053 32.089 42.442 1.00 65.25 332 ARG A CA 1
ATOM 2641 C C . ARG A 1 332 ? -22.242 32.379 41.180 1.00 65.25 332 ARG A C 1
ATOM 2643 O O . ARG A 1 332 ? -21.090 31.978 41.076 1.00 65.25 332 ARG A O 1
ATOM 2650 N N . LEU A 1 333 ? -22.842 33.106 40.238 1.00 65.06 333 LEU A N 1
ATOM 2651 C CA . LEU A 1 333 ? -22.157 33.606 39.045 1.00 65.06 333 LEU A CA 1
ATOM 2652 C C . LEU A 1 333 ? -21.643 35.019 39.321 1.00 65.06 333 LEU A C 1
ATOM 2654 O O . LEU A 1 333 ? -22.436 35.955 39.438 1.00 65.06 333 LEU A O 1
ATOM 2658 N N . THR A 1 334 ? -20.324 35.170 39.392 1.00 68.56 334 THR A N 1
ATOM 2659 C CA . THR A 1 334 ? -19.663 36.464 39.584 1.00 68.56 334 THR A CA 1
ATOM 2660 C C . THR A 1 334 ? -18.796 36.755 38.368 1.00 68.56 334 THR A C 1
ATOM 2662 O O . THR A 1 334 ? -18.013 35.906 37.948 1.00 68.56 334 THR A O 1
ATOM 2665 N N . LYS A 1 335 ? -18.921 37.956 37.794 1.00 69.38 335 LYS A N 1
ATOM 2666 C CA . LYS A 1 335 ? -17.976 38.418 36.776 1.00 69.38 335 LYS A CA 1
ATOM 2667 C C . LYS A 1 335 ? -16.643 38.699 37.471 1.00 69.38 335 LYS A C 1
ATOM 2669 O O . LYS A 1 335 ? -16.580 39.584 38.320 1.00 69.38 335 LYS A O 1
ATOM 2674 N N . LEU A 1 336 ? -15.610 37.949 37.110 1.00 66.62 336 LEU A N 1
ATOM 2675 C CA . LEU A 1 336 ? -14.231 38.293 37.439 1.00 66.62 336 LEU A CA 1
ATOM 2676 C C . LEU A 1 336 ? -13.758 39.292 36.373 1.00 66.62 336 LEU A C 1
ATOM 2678 O O . LEU A 1 336 ? -13.932 39.030 35.182 1.00 66.62 336 LEU A O 1
ATOM 2682 N N . ASN A 1 337 ? -13.307 40.469 36.810 1.00 59.28 337 ASN A N 1
ATOM 2683 C CA . ASN A 1 337 ? -12.797 41.522 35.925 1.00 59.28 337 ASN A CA 1
ATOM 2684 C C . ASN A 1 337 ? -11.348 41.265 35.532 1.00 59.28 337 ASN A C 1
ATOM 2686 O O . ASN A 1 337 ? -10.602 40.752 36.397 1.00 59.28 337 ASN A O 1
#

Organism: NCBI:txid256731

Foldseek 3Di:
DDDDDDDDDDDDDPDDDDDLDPPDDPLVVVVVVLVVLLVPQQPDDAFLVNLVSLVVSLVVLVVVLVVLVVVLVVVVVRDDPCVVSSVSSVVSSVVSVVSSVVSVVVSVVSVVVNLVVLLVVLLVVLVVLLVVLDPDPLLNLLCCVVPNSVNLSVQLVVQQPPQPGPVSNNVSSVVSSVVSSVVSNVSSVQLVVLLVLADPVPVVLPPVSSVLSSDPDDSNVVNVVSVVVVVVVVVVVVVVVVVVVVVVVVVVVVVVVVVVVVVVVVVVVPPDDDDDDDDDDDDDDDDDDDDDPDDPDDPPDDDDDDDDDDDDPVVVCVVCVVVVVVPDVRDDDDDDD